Protein AF-A0A536WYV4-F1 (afdb_monomer_lite)

Radius of gyration: 33.1 Å; chains: 1; bounding box: 50×70×88 Å

pLDDT: mean 73.23, std 21.15, range [33.91, 96.62]

Foldseek 3Di:
DDDDDDDPPPPPVPVVPPPPPPDDDDDDDDDDDDDDDDDDDDDDDDDDDDDPDDPPPPPPPPPDCPDPVVCVVPPDPVSVVVVVVVVVVVVVLVVLCVVLVVVVVVLVVLVVQLVVQQVPDPDLVVSLVSR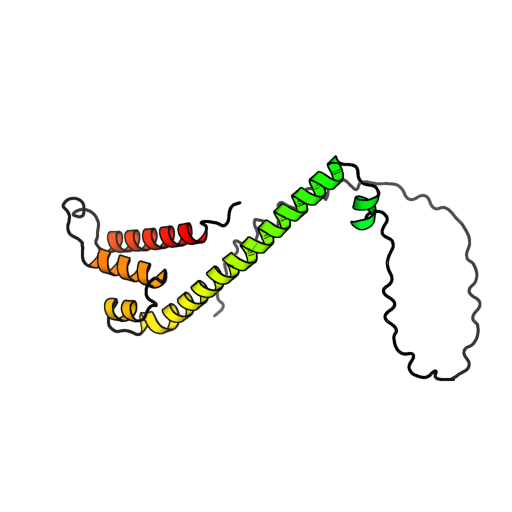DPPHLVSQLSVQLVCLLVPCDDPVSPPPDSVRSSVVSSVVSVVVVVVVSCPPNDD

Sequence (186 aa):
MFTRLTPTLAAVAVSIAALFAVASSTAFAQPASAPAASAAAATEAPAMAPAPLTATTTKETVDNPYGLSALWAQGDFVAKGTLIMLAIMSMGSWYILVTKLYESLKIAGEARAARKGFFKHASLGDAAKTLKPGSAFRFIAETGIDANDHHEGALTEHIDRNSWVTMSVQRSVEDVQSRLQDGLAF

Secondary structure (DSSP, 8-state):
--------SSSSSSSSSSSSSSS----PPPP---PPPP--------------------------TTSHHHHHHH--HHHHHHHHHHHHHHHHHHHHHHHHHHHHHHHHHHHHHHHHHGGGSSSHHHHHHTSPTT-HHHHHHHHHHHHHH---STT-TTS-HHHHHHHHHHHHHHHHHHHHHTT---

Structure (mmCIF, N/CA/C/O backbone):
data_AF-A0A536WYV4-F1
#
_entry.id   AF-A0A536WYV4-F1
#
loop_
_atom_site.group_PDB
_atom_site.id
_atom_site.type_symbol
_atom_site.label_atom_id
_atom_site.label_alt_id
_atom_site.label_comp_id
_atom_site.label_asym_id
_atom_site.label_entity_id
_atom_site.label_seq_id
_atom_site.pdbx_PDB_ins_code
_atom_site.Cartn_x
_atom_site.Cartn_y
_atom_site.Cartn_z
_atom_site.occupancy
_atom_site.B_iso_or_equiv
_atom_site.auth_seq_id
_atom_site.auth_comp_id
_atom_site.auth_asym_id
_atom_site.auth_atom_id
_atom_site.pdbx_PDB_model_num
ATOM 1 N N . MET A 1 1 ? 27.170 -26.980 1.049 1.00 42.25 1 MET A N 1
ATOM 2 C CA . MET A 1 1 ? 27.295 -25.568 0.632 1.00 42.25 1 MET A CA 1
ATOM 3 C C . MET A 1 1 ? 26.168 -24.806 1.316 1.00 42.25 1 MET A C 1
ATOM 5 O O . MET A 1 1 ? 25.038 -24.848 0.857 1.00 42.25 1 MET A O 1
ATOM 9 N N . PHE A 1 2 ? 26.450 -24.291 2.515 1.00 43.62 2 PHE A N 1
ATOM 10 C CA . PHE A 1 2 ? 25.475 -23.684 3.424 1.00 43.62 2 PHE A CA 1
ATOM 11 C C . PHE A 1 2 ? 25.355 -22.181 3.142 1.00 43.62 2 PHE A C 1
ATOM 13 O O . PHE A 1 2 ? 26.357 -21.467 3.146 1.00 43.62 2 PHE A O 1
ATOM 20 N N . THR A 1 3 ? 24.131 -21.717 2.901 1.00 50.81 3 THR A N 1
ATOM 21 C CA . THR A 1 3 ? 23.776 -20.305 2.720 1.00 50.81 3 THR A CA 1
ATOM 22 C C . THR A 1 3 ? 23.960 -19.543 4.033 1.00 50.81 3 THR A C 1
ATOM 24 O O . THR A 1 3 ? 23.390 -19.914 5.056 1.00 50.81 3 THR A O 1
ATOM 27 N N . ARG A 1 4 ? 24.760 -18.472 4.006 1.00 47.88 4 ARG A N 1
ATOM 28 C CA . ARG A 1 4 ? 24.939 -17.543 5.128 1.00 47.88 4 ARG A CA 1
ATOM 29 C C . ARG A 1 4 ? 23.759 -16.566 5.176 1.00 47.88 4 ARG A C 1
ATOM 31 O O . ARG A 1 4 ? 23.623 -15.735 4.286 1.00 47.88 4 ARG A O 1
ATOM 38 N N . LEU A 1 5 ? 22.927 -16.678 6.210 1.00 51.16 5 LEU A N 1
ATOM 39 C CA . LEU A 1 5 ? 21.923 -15.683 6.595 1.00 51.16 5 LEU A CA 1
ATOM 40 C C . LEU A 1 5 ? 22.585 -14.674 7.542 1.00 51.16 5 LEU A C 1
ATOM 42 O O . LEU A 1 5 ? 23.115 -15.044 8.588 1.00 51.16 5 LEU A O 1
ATOM 46 N N . THR A 1 6 ? 22.604 -13.410 7.139 1.00 50.84 6 THR A N 1
ATOM 47 C CA . THR A 1 6 ? 23.097 -12.267 7.915 1.00 50.84 6 THR A CA 1
ATOM 48 C C . THR A 1 6 ? 22.100 -11.861 9.018 1.00 50.84 6 THR A C 1
ATOM 50 O O . THR A 1 6 ? 20.891 -11.956 8.804 1.00 50.84 6 THR A O 1
ATOM 53 N N . PRO A 1 7 ? 22.569 -11.397 10.197 1.00 51.38 7 PRO A N 1
ATOM 54 C CA . PRO A 1 7 ? 21.721 -11.081 11.344 1.00 51.38 7 PRO A CA 1
ATOM 55 C C . PRO A 1 7 ? 21.423 -9.575 11.421 1.00 51.38 7 PRO A C 1
ATOM 57 O O . PRO A 1 7 ? 22.271 -8.789 11.827 1.00 51.38 7 PRO A O 1
ATOM 60 N N . THR A 1 8 ? 20.208 -9.154 11.080 1.00 50.75 8 THR A N 1
ATOM 61 C CA . THR A 1 8 ? 19.725 -7.779 11.353 1.00 50.75 8 THR A CA 1
ATOM 62 C C . THR A 1 8 ? 18.412 -7.746 12.139 1.00 50.75 8 THR A C 1
ATOM 64 O O . THR A 1 8 ? 17.815 -6.691 12.313 1.00 50.75 8 THR A O 1
ATOM 67 N N . LEU A 1 9 ? 17.992 -8.884 12.703 1.00 47.19 9 LEU A N 1
ATOM 68 C CA . LEU A 1 9 ? 16.790 -9.006 13.543 1.00 47.19 9 LEU A CA 1
ATOM 69 C C . LEU A 1 9 ? 17.067 -8.978 15.060 1.00 47.19 9 LEU A C 1
ATOM 71 O O . LEU A 1 9 ? 16.157 -9.189 15.853 1.00 47.19 9 LEU A O 1
ATOM 75 N N . ALA A 1 10 ? 18.305 -8.702 15.484 1.00 48.34 10 ALA A N 1
ATOM 76 C CA . ALA A 1 10 ? 18.711 -8.763 16.894 1.00 48.34 10 ALA A CA 1
ATOM 77 C C . ALA A 1 10 ? 18.734 -7.404 17.630 1.00 48.34 10 ALA A C 1
ATOM 79 O O . ALA A 1 10 ? 19.123 -7.361 18.792 1.00 48.34 10 ALA A O 1
ATOM 80 N N . ALA A 1 11 ? 18.323 -6.297 16.999 1.00 46.62 11 ALA A N 1
ATOM 81 C CA . ALA A 1 11 ? 18.457 -4.959 17.597 1.00 46.62 11 ALA A CA 1
ATOM 82 C C . ALA A 1 11 ? 17.172 -4.380 18.224 1.00 46.62 11 ALA A C 1
ATOM 84 O O . ALA A 1 11 ? 17.256 -3.392 18.942 1.00 46.62 11 ALA A O 1
ATOM 85 N N . VAL A 1 12 ? 15.993 -4.984 18.021 1.00 46.38 12 VAL A N 1
ATOM 86 C CA . VAL A 1 12 ? 14.727 -4.470 18.602 1.00 46.38 12 VAL A CA 1
ATOM 87 C C . VAL A 1 12 ? 14.285 -5.260 19.847 1.00 46.38 12 VAL A C 1
ATOM 89 O O . VAL A 1 12 ? 13.518 -4.761 20.664 1.00 46.38 12 VAL A O 1
ATOM 92 N N . ALA A 1 13 ? 14.837 -6.455 20.076 1.00 44.78 13 ALA A N 1
ATOM 93 C CA . ALA A 1 13 ? 14.487 -7.294 21.228 1.00 44.78 13 ALA A CA 1
ATOM 94 C C . ALA A 1 13 ? 15.234 -6.941 22.534 1.00 44.78 13 ALA A C 1
ATOM 96 O O . ALA A 1 13 ? 14.868 -7.439 23.595 1.00 44.78 13 ALA A O 1
ATOM 97 N N . VAL A 1 14 ? 16.260 -6.081 22.492 1.00 49.34 14 VAL A N 1
ATOM 98 C CA . VAL A 1 14 ? 17.094 -5.780 23.676 1.00 49.34 14 VAL A CA 1
ATOM 99 C C . VAL A 1 14 ? 16.598 -4.558 24.468 1.00 49.34 14 VAL A C 1
ATOM 101 O O . VAL A 1 14 ? 16.897 -4.435 25.652 1.00 49.34 14 VAL A O 1
ATOM 104 N N . SER A 1 15 ? 15.750 -3.697 23.897 1.00 42.50 15 SER A N 1
ATOM 105 C CA . SER A 1 15 ? 15.309 -2.465 24.580 1.00 42.50 15 SER A CA 1
ATOM 106 C C . SER A 1 15 ? 14.080 -2.617 25.488 1.00 42.50 15 SER A C 1
ATOM 108 O O . SER A 1 15 ? 13.783 -1.696 26.241 1.00 42.50 15 SER A O 1
ATOM 110 N N . ILE A 1 16 ? 13.385 -3.762 25.484 1.00 47.25 16 ILE A N 1
ATOM 111 C CA . ILE A 1 16 ? 12.215 -3.997 26.362 1.00 47.25 16 ILE A CA 1
ATOM 112 C C . ILE A 1 16 ? 12.581 -4.819 27.616 1.00 47.25 16 ILE A C 1
ATOM 114 O O . ILE A 1 16 ? 11.869 -4.779 28.616 1.00 47.25 16 ILE A O 1
ATOM 118 N N . ALA A 1 17 ? 13.734 -5.495 27.635 1.00 45.81 17 ALA A N 1
ATOM 119 C CA . ALA A 1 17 ? 14.153 -6.314 28.779 1.00 45.81 17 ALA A CA 1
ATOM 120 C C . ALA A 1 17 ? 14.850 -5.524 29.910 1.00 45.81 17 ALA A C 1
ATOM 122 O O . ALA A 1 17 ? 14.998 -6.043 31.013 1.00 45.81 17 ALA A O 1
ATOM 123 N N . ALA A 1 18 ? 15.265 -4.274 29.674 1.00 44.50 18 ALA A N 1
ATOM 124 C CA . ALA A 1 18 ? 16.088 -3.519 30.627 1.00 44.50 18 ALA A CA 1
ATOM 125 C C . ALA A 1 18 ? 15.305 -2.670 31.651 1.00 44.50 18 ALA A C 1
ATOM 127 O O . ALA A 1 18 ? 15.907 -2.181 32.602 1.00 44.50 18 ALA A O 1
ATOM 128 N N . LEU A 1 19 ? 13.981 -2.509 31.512 1.00 42.97 19 LEU A N 1
ATOM 129 C CA . LEU A 1 19 ? 13.172 -1.708 32.452 1.00 42.97 19 LEU A CA 1
ATOM 130 C C . LEU A 1 19 ? 12.422 -2.528 33.517 1.00 42.97 19 LEU A C 1
ATOM 132 O O . LEU A 1 19 ? 11.903 -1.943 34.460 1.00 42.97 19 LEU A O 1
ATOM 136 N N . PHE A 1 20 ? 12.407 -3.864 33.436 1.00 43.78 20 PHE A N 1
ATOM 137 C CA . PHE A 1 20 ? 11.714 -4.719 34.421 1.00 43.78 20 PHE A CA 1
ATOM 138 C C . PHE A 1 20 ? 12.630 -5.390 35.460 1.00 43.78 20 PHE A C 1
ATOM 140 O O . PHE A 1 20 ? 12.138 -6.065 36.362 1.00 43.78 20 PHE A O 1
ATOM 147 N N . ALA A 1 21 ? 13.951 -5.200 35.383 1.00 44.84 21 ALA A N 1
ATOM 148 C CA . ALA A 1 21 ? 14.907 -5.882 36.264 1.00 44.84 21 ALA A CA 1
ATOM 149 C C . ALA A 1 21 ? 15.351 -5.072 37.505 1.00 44.84 21 ALA A C 1
ATOM 151 O O . ALA A 1 21 ? 16.094 -5.598 38.328 1.00 44.84 21 ALA A O 1
ATOM 152 N N . VAL A 1 22 ? 14.897 -3.823 37.684 1.00 49.09 22 VAL A N 1
ATOM 153 C CA . VAL A 1 22 ? 15.278 -2.960 38.828 1.00 49.09 22 VAL A CA 1
ATOM 154 C C . VAL A 1 22 ? 14.038 -2.536 39.621 1.00 49.09 22 VAL A C 1
ATOM 156 O O . VAL A 1 22 ? 13.688 -1.365 39.683 1.00 49.09 22 VAL A O 1
ATOM 159 N N . ALA A 1 23 ? 13.327 -3.496 40.213 1.00 46.25 23 ALA A N 1
ATOM 160 C CA . ALA A 1 23 ? 12.321 -3.187 41.242 1.00 46.25 23 ALA A CA 1
ATOM 161 C C . ALA A 1 23 ? 12.117 -4.283 42.303 1.00 46.25 23 ALA A C 1
ATOM 163 O O . ALA A 1 23 ? 11.371 -4.071 43.253 1.00 46.25 23 ALA A O 1
ATOM 164 N N . SER A 1 24 ? 12.791 -5.431 42.206 1.00 49.84 24 SER A N 1
ATOM 165 C CA . SER A 1 24 ? 12.514 -6.574 43.088 1.00 49.84 24 SER A CA 1
ATOM 166 C C . SER A 1 24 ? 13.695 -6.880 44.006 1.00 49.84 24 SER A C 1
ATOM 168 O O . SER A 1 24 ? 14.251 -7.974 43.970 1.00 49.84 24 SER A O 1
ATOM 170 N N . SER A 1 25 ? 14.093 -5.905 44.826 1.00 48.16 25 SER A N 1
ATOM 171 C CA . SER A 1 25 ? 15.043 -6.133 45.919 1.00 48.16 25 SER A CA 1
ATOM 172 C C . SER A 1 25 ? 14.299 -6.294 47.247 1.00 48.16 25 SER A C 1
ATOM 174 O O . SER A 1 25 ? 13.755 -5.342 47.794 1.00 48.16 25 SER A O 1
ATOM 176 N N . THR A 1 26 ? 14.343 -7.533 47.748 1.00 46.25 26 THR A N 1
ATOM 177 C CA . THR A 1 26 ? 14.396 -7.937 49.166 1.00 46.25 26 THR A CA 1
ATOM 178 C C . THR A 1 26 ? 13.249 -7.521 50.097 1.00 46.25 26 THR A C 1
ATOM 180 O O . THR A 1 26 ? 13.351 -6.540 50.829 1.00 46.25 26 THR A O 1
ATOM 183 N N . ALA A 1 27 ? 12.233 -8.382 50.205 1.00 34.25 27 ALA A N 1
ATOM 184 C CA . ALA A 1 27 ? 11.449 -8.532 51.431 1.00 34.25 27 ALA A CA 1
ATOM 185 C C . ALA A 1 27 ? 11.840 -9.860 52.105 1.00 34.25 27 ALA A C 1
ATOM 187 O O . ALA A 1 27 ? 11.721 -10.931 51.510 1.00 34.25 27 ALA A O 1
ATOM 188 N N . PHE A 1 28 ? 12.373 -9.769 53.324 1.00 38.66 28 PHE A N 1
ATOM 189 C CA . PHE A 1 28 ? 12.774 -10.901 54.158 1.00 38.66 28 PHE A CA 1
ATOM 190 C C . PHE A 1 28 ? 11.576 -11.807 54.478 1.00 38.66 28 PHE A C 1
ATOM 192 O O . PHE A 1 28 ? 10.552 -11.343 54.975 1.00 38.66 28 PHE A O 1
ATOM 199 N N . ALA A 1 29 ? 11.732 -13.110 54.245 1.00 35.38 29 ALA A N 1
ATOM 200 C CA . ALA A 1 29 ? 10.806 -14.131 54.718 1.00 35.38 29 ALA A CA 1
ATOM 201 C C . ALA A 1 29 ? 10.989 -14.351 56.233 1.00 35.38 29 ALA A C 1
ATOM 203 O O . ALA A 1 29 ? 12.055 -14.783 56.672 1.00 35.38 29 ALA A O 1
ATOM 204 N N . GLN A 1 30 ? 9.952 -14.075 57.031 1.00 38.84 30 GLN A N 1
ATOM 205 C CA . GLN A 1 30 ? 9.828 -14.588 58.401 1.00 38.84 30 GLN A CA 1
ATOM 206 C C . GLN A 1 30 ? 9.139 -15.965 58.384 1.00 38.84 30 GLN A C 1
ATOM 208 O O . GLN A 1 30 ? 8.125 -16.111 57.699 1.00 38.84 30 GLN A O 1
ATOM 213 N N . PRO A 1 31 ? 9.614 -16.964 59.154 1.00 41.78 31 PRO A N 1
ATOM 214 C CA . PRO A 1 31 ? 8.918 -18.233 59.299 1.00 41.78 31 PRO A CA 1
ATOM 215 C C . PRO A 1 31 ? 7.857 -18.106 60.400 1.00 41.78 31 PRO A C 1
ATOM 217 O O . PRO A 1 31 ? 8.183 -17.885 61.565 1.00 41.78 31 PRO A O 1
ATOM 220 N N . ALA A 1 32 ? 6.583 -18.251 60.035 1.00 39.81 32 ALA A N 1
ATOM 221 C CA . ALA A 1 32 ? 5.491 -18.421 60.987 1.00 39.81 32 ALA A CA 1
ATOM 222 C C . ALA A 1 32 ? 5.080 -19.900 61.023 1.00 39.81 32 ALA A C 1
ATOM 224 O O . ALA A 1 32 ? 4.601 -20.461 60.039 1.00 39.81 32 ALA A O 1
ATOM 225 N N . SER A 1 33 ? 5.317 -20.523 62.173 1.00 44.69 33 SER A N 1
ATOM 226 C CA . SER A 1 33 ? 4.934 -21.885 62.540 1.00 44.69 33 SER A CA 1
ATOM 227 C C . SER A 1 33 ? 3.412 -22.055 62.629 1.00 44.69 33 SER A C 1
ATOM 229 O O . SER A 1 33 ? 2.765 -21.241 63.281 1.00 44.69 33 SER A O 1
ATOM 231 N N . ALA A 1 34 ? 2.859 -23.145 62.084 1.00 37.50 34 ALA A N 1
ATOM 232 C CA . ALA A 1 34 ? 1.591 -23.770 62.508 1.00 37.50 34 ALA A CA 1
ATOM 233 C C . ALA A 1 34 ? 1.391 -25.127 61.788 1.00 37.50 34 ALA A C 1
ATOM 235 O O . ALA A 1 34 ? 1.962 -25.328 60.720 1.00 37.50 34 ALA A O 1
ATOM 236 N N . PRO A 1 35 ? 0.669 -26.092 62.387 1.00 42.38 35 PRO A N 1
ATOM 237 C CA . PRO A 1 35 ? 1.137 -27.470 62.512 1.00 42.38 35 PRO A CA 1
ATOM 238 C C . PRO A 1 35 ? 0.647 -28.437 61.429 1.00 42.38 35 PRO A C 1
ATOM 240 O O . PRO A 1 35 ? -0.399 -28.264 60.810 1.00 42.38 35 PRO A O 1
ATOM 243 N N . ALA A 1 36 ? 1.421 -29.513 61.276 1.00 44.91 36 ALA A N 1
ATOM 244 C CA . ALA A 1 36 ? 1.094 -30.696 60.498 1.00 44.91 36 ALA A CA 1
ATOM 245 C C . ALA A 1 36 ? -0.177 -31.381 61.030 1.00 44.91 36 ALA A C 1
ATOM 247 O O . ALA A 1 36 ? -0.208 -31.858 62.165 1.00 44.91 36 ALA A O 1
ATOM 248 N N . ALA A 1 37 ? -1.201 -31.476 60.181 1.00 36.78 37 ALA A N 1
ATOM 249 C CA . ALA A 1 37 ? -2.309 -32.402 60.362 1.00 36.78 37 ALA A CA 1
ATOM 250 C C . ALA A 1 37 ? -2.015 -33.684 59.569 1.00 36.78 37 ALA A C 1
ATOM 252 O O . ALA A 1 37 ? -1.864 -33.672 58.349 1.00 36.78 37 ALA A O 1
ATOM 253 N N . SER A 1 38 ? -1.889 -34.772 60.322 1.00 41.44 38 SER A N 1
ATOM 254 C CA . SER A 1 38 ? -1.685 -36.151 59.885 1.00 41.44 38 SER A CA 1
ATOM 255 C C . SER A 1 38 ? -2.724 -36.592 58.846 1.00 41.44 38 SER A C 1
ATOM 257 O O . SER A 1 38 ? -3.923 -36.594 59.129 1.00 41.44 38 SER A O 1
ATOM 259 N N . ALA A 1 39 ? -2.267 -37.005 57.662 1.00 33.91 39 ALA A N 1
ATOM 260 C CA . ALA A 1 39 ? -3.086 -37.727 56.695 1.00 33.91 39 ALA A CA 1
ATOM 261 C C . ALA A 1 39 ? -3.059 -39.222 57.047 1.00 33.91 39 ALA A C 1
ATOM 263 O O . ALA A 1 39 ? -2.091 -39.929 56.764 1.00 33.91 39 ALA A O 1
ATOM 264 N N . ALA A 1 40 ? -4.122 -39.692 57.699 1.00 36.19 40 ALA A N 1
ATOM 265 C CA . ALA A 1 40 ? -4.375 -41.111 57.887 1.00 36.19 40 ALA A CA 1
ATOM 266 C C . ALA A 1 40 ? -4.759 -41.743 56.540 1.00 36.19 40 ALA A C 1
ATOM 268 O O . ALA A 1 40 ? -5.721 -41.328 55.894 1.00 36.19 40 ALA A O 1
ATOM 269 N N . ALA A 1 41 ? -3.986 -42.748 56.134 1.00 41.28 41 ALA A N 1
ATOM 270 C CA . ALA A 1 41 ? -4.287 -43.616 55.011 1.00 41.28 41 ALA A CA 1
ATOM 271 C C . ALA A 1 41 ? -5.599 -44.376 55.267 1.00 41.28 41 ALA A C 1
ATOM 273 O O . ALA A 1 41 ? -5.733 -45.058 56.284 1.00 41.28 41 ALA A O 1
ATOM 274 N N . ALA A 1 42 ? -6.542 -44.277 54.331 1.00 38.44 42 ALA A N 1
ATOM 275 C CA . ALA A 1 42 ? -7.701 -45.152 54.254 1.00 38.44 42 ALA A CA 1
ATOM 276 C C . ALA A 1 42 ? -7.636 -45.949 52.946 1.00 38.44 42 ALA A C 1
ATOM 278 O O . ALA A 1 42 ? -7.480 -45.405 51.857 1.00 38.44 42 ALA A O 1
ATOM 279 N N . THR A 1 43 ? -7.698 -47.256 53.141 1.00 34.09 43 THR A N 1
ATOM 280 C CA . THR A 1 43 ? -7.562 -48.388 52.232 1.00 34.09 43 THR A CA 1
ATOM 281 C C . THR A 1 43 ? -8.499 -48.324 51.020 1.00 34.09 43 THR A C 1
ATOM 283 O O . THR A 1 43 ? -9.704 -48.141 51.173 1.00 34.09 43 THR A O 1
ATOM 286 N N . GLU A 1 44 ? -7.955 -48.553 49.823 1.00 40.91 44 GLU A N 1
ATOM 287 C CA . GLU A 1 44 ? -8.724 -48.842 48.608 1.00 40.91 44 GLU A CA 1
ATOM 288 C C . GLU A 1 44 ? -9.291 -50.275 48.641 1.00 40.91 44 GLU A C 1
ATOM 290 O O . GLU A 1 44 ? -8.579 -51.233 48.948 1.00 40.91 44 GLU A O 1
ATOM 295 N N . ALA A 1 45 ? -10.565 -50.428 48.267 1.00 37.00 45 ALA A N 1
ATOM 296 C CA . ALA A 1 45 ? -11.176 -51.684 47.823 1.00 37.00 45 ALA A CA 1
ATOM 297 C C . ALA A 1 45 ? -12.225 -51.382 46.722 1.00 37.00 45 ALA A C 1
ATOM 299 O O . ALA A 1 45 ? -12.757 -50.271 46.680 1.00 37.00 45 ALA A O 1
ATOM 300 N N . PRO A 1 46 ? -12.482 -52.314 45.786 1.00 44.47 46 PRO A N 1
ATOM 301 C CA . PRO A 1 46 ? -12.615 -51.980 44.369 1.00 44.47 46 PRO A CA 1
ATOM 302 C C . PRO A 1 46 ? -14.052 -51.832 43.843 1.00 44.47 46 PRO A C 1
ATOM 304 O O . PRO A 1 46 ? -14.987 -52.470 44.312 1.00 44.47 46 PRO A O 1
ATOM 307 N N . ALA A 1 47 ? -14.128 -51.070 42.748 1.00 45.06 47 ALA A N 1
ATOM 308 C CA . ALA A 1 47 ? -15.041 -51.185 41.609 1.00 45.06 47 ALA A CA 1
ATOM 309 C C . ALA A 1 47 ? -16.561 -51.073 41.835 1.00 45.06 47 ALA A C 1
ATOM 311 O O . ALA A 1 47 ? -17.255 -52.044 42.120 1.00 45.06 47 ALA A O 1
ATOM 312 N N . MET A 1 48 ? -17.101 -49.929 41.410 1.00 43.16 48 MET A N 1
ATOM 313 C CA . MET A 1 48 ? -18.316 -49.918 40.595 1.00 43.16 48 MET A CA 1
ATOM 314 C C . MET A 1 48 ? -18.213 -48.763 39.592 1.00 43.16 48 MET A C 1
ATOM 316 O O . MET A 1 48 ? -18.135 -47.599 39.977 1.00 43.16 48 MET A O 1
ATOM 320 N N . ALA A 1 49 ? -18.119 -49.089 38.302 1.00 54.44 49 ALA A N 1
ATOM 321 C CA . ALA A 1 49 ? -18.051 -48.103 37.228 1.00 54.44 49 ALA A CA 1
ATOM 322 C C . ALA A 1 49 ? -19.378 -47.328 37.140 1.00 54.44 49 ALA A C 1
ATOM 324 O O . ALA A 1 49 ? -20.418 -47.968 36.959 1.00 54.44 49 ALA A O 1
ATOM 325 N N . PRO A 1 50 ? -19.391 -45.984 37.218 1.00 49.84 50 PRO A N 1
ATOM 326 C CA . PRO A 1 50 ? -20.561 -45.224 36.834 1.00 49.84 50 PRO A CA 1
ATOM 327 C C . PRO A 1 50 ? -20.545 -44.993 35.318 1.00 49.84 50 PRO A C 1
ATOM 329 O O . PRO A 1 50 ? -19.511 -44.706 34.714 1.00 49.84 50 PRO A O 1
ATOM 332 N N . ALA A 1 51 ? -21.724 -45.151 34.722 1.00 57.62 51 ALA A N 1
ATOM 333 C CA . ALA A 1 51 ? -22.065 -44.824 33.342 1.00 57.62 51 ALA A CA 1
ATOM 334 C C . ALA A 1 51 ? -21.514 -43.448 32.906 1.00 57.62 51 ALA A C 1
ATOM 336 O O . ALA A 1 51 ? -21.319 -42.582 33.763 1.00 57.62 51 ALA A O 1
ATOM 337 N N . PRO A 1 52 ? -21.286 -43.212 31.596 1.00 49.22 52 PRO A N 1
ATOM 338 C CA . PRO A 1 52 ? -20.715 -41.962 31.115 1.00 49.22 52 PRO A CA 1
ATOM 339 C C . PRO A 1 52 ? -21.646 -40.811 31.488 1.00 49.22 52 PRO A C 1
ATOM 341 O O . PRO A 1 52 ? -22.693 -40.605 30.875 1.00 49.22 52 PRO A O 1
ATOM 344 N N . LEU A 1 53 ? -21.260 -40.074 32.529 1.00 53.97 53 LEU A N 1
ATOM 345 C CA . LEU A 1 53 ? -21.855 -38.800 32.874 1.00 53.97 53 LEU A CA 1
ATOM 346 C C . LEU A 1 53 ? -21.649 -37.910 31.656 1.00 53.97 53 LEU A C 1
ATOM 348 O O . LEU A 1 53 ? -20.520 -37.586 31.285 1.00 53.97 53 LEU A O 1
ATOM 352 N N . THR A 1 54 ? -22.753 -37.571 30.998 1.00 53.97 54 THR A N 1
ATOM 353 C CA . THR A 1 54 ? -22.803 -36.506 30.006 1.00 53.97 54 THR A CA 1
ATOM 354 C C . THR A 1 54 ? -22.072 -35.311 30.593 1.00 53.97 54 THR A C 1
ATOM 356 O O . THR A 1 54 ? -22.509 -34.766 31.606 1.00 53.97 54 THR A O 1
ATOM 359 N N . ALA A 1 55 ? -20.942 -34.945 29.991 1.00 57.50 55 ALA A N 1
ATOM 360 C CA . ALA A 1 55 ? -20.199 -33.758 30.360 1.00 57.50 55 ALA A CA 1
ATOM 361 C C . ALA A 1 55 ? -21.077 -32.544 30.040 1.00 57.50 55 ALA A C 1
ATOM 363 O O . ALA A 1 55 ? -21.030 -31.979 28.950 1.00 57.50 55 ALA A O 1
ATOM 364 N N . THR A 1 56 ? -21.928 -32.158 30.986 1.00 52.97 56 THR A N 1
ATOM 365 C CA . THR A 1 56 ? -22.480 -30.817 31.027 1.00 52.97 56 THR A CA 1
ATOM 366 C C . THR A 1 56 ? -21.291 -29.904 31.247 1.00 52.97 56 THR A C 1
ATOM 368 O O . THR A 1 56 ? -20.769 -29.805 32.357 1.00 52.97 56 THR A O 1
ATOM 371 N N . THR A 1 57 ? -20.818 -29.273 30.172 1.00 56.78 57 THR A N 1
ATOM 372 C CA . THR A 1 57 ? -19.969 -28.090 30.265 1.00 56.78 57 THR A CA 1
ATOM 373 C C . THR A 1 57 ? -20.782 -27.017 30.980 1.00 56.78 57 THR A C 1
ATOM 375 O O . THR A 1 57 ? -21.461 -26.199 30.362 1.00 56.78 57 THR A O 1
ATOM 378 N N . THR A 1 58 ? -20.752 -27.048 32.307 1.00 56.69 58 THR A N 1
ATOM 379 C CA . THR A 1 58 ? -21.139 -25.917 33.132 1.00 56.69 58 THR A CA 1
ATOM 380 C C . THR A 1 58 ? -20.120 -24.834 32.822 1.00 56.69 58 THR A C 1
ATOM 382 O O . THR A 1 58 ? -18.940 -24.977 33.135 1.00 56.69 58 THR A O 1
ATOM 385 N N . LYS A 1 59 ? -20.556 -23.778 32.131 1.00 60.72 59 LYS A N 1
ATOM 386 C CA . LYS A 1 59 ? -19.792 -22.533 32.053 1.00 60.72 59 LYS A CA 1
ATOM 387 C C . LYS A 1 59 ? -19.606 -22.052 33.485 1.00 60.72 59 LYS A C 1
ATOM 389 O O . LYS A 1 59 ? -20.542 -21.534 34.084 1.00 60.72 59 LYS A O 1
ATOM 394 N N . GLU A 1 60 ? -18.418 -22.258 34.029 1.00 60.28 60 GLU A N 1
ATOM 395 C CA . GLU A 1 60 ? -17.983 -21.591 35.242 1.00 60.28 60 GLU A CA 1
ATOM 396 C C . GLU A 1 60 ? -17.880 -20.100 34.914 1.00 60.28 60 GLU A C 1
ATOM 398 O O . GLU A 1 60 ? -16.940 -19.635 34.267 1.00 60.28 60 GLU A O 1
ATOM 403 N N . THR A 1 61 ? -18.921 -19.346 35.262 1.00 59.66 61 THR A N 1
ATOM 404 C CA . THR A 1 61 ? -18.859 -17.889 35.267 1.00 59.66 61 THR A CA 1
ATOM 405 C C . THR A 1 61 ? -18.013 -17.498 36.463 1.00 59.66 61 THR A C 1
ATOM 407 O O . THR A 1 61 ? -18.520 -17.364 37.574 1.00 59.66 61 THR A O 1
ATOM 410 N N . VAL A 1 62 ? -16.709 -17.368 36.238 1.00 66.69 62 VAL A N 1
ATOM 411 C CA . VAL A 1 62 ? -15.817 -16.698 37.179 1.00 66.69 62 VAL A CA 1
ATOM 412 C C . VAL A 1 62 ? -16.328 -15.264 37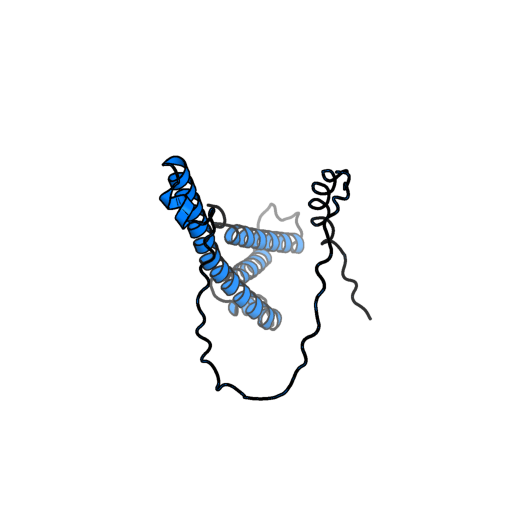.305 1.00 66.69 62 VAL A C 1
ATOM 414 O O . VAL A 1 62 ? -16.202 -14.474 36.366 1.00 66.69 62 VAL A O 1
ATOM 417 N N . ASP A 1 63 ? -16.974 -14.955 38.430 1.00 66.25 63 ASP A N 1
ATOM 418 C CA . ASP A 1 63 ? -17.412 -13.601 38.756 1.00 66.25 63 ASP A CA 1
ATOM 419 C C . ASP A 1 63 ? -16.153 -12.771 39.010 1.00 66.25 63 ASP A C 1
ATOM 421 O O . ASP A 1 63 ? -15.513 -12.853 40.060 1.00 66.25 63 ASP A O 1
ATOM 425 N N . ASN A 1 64 ? -15.698 -12.091 37.958 1.00 74.88 64 ASN A N 1
ATOM 426 C CA . ASN A 1 64 ? -14.526 -11.246 38.034 1.00 74.88 64 ASN A CA 1
ATOM 427 C C . ASN A 1 64 ? -14.987 -9.850 38.475 1.00 74.88 64 ASN A C 1
ATOM 429 O O . ASN A 1 64 ? -15.633 -9.163 37.672 1.00 74.88 64 ASN A O 1
ATOM 433 N N . PRO A 1 65 ? -14.609 -9.387 39.683 1.00 72.44 65 PRO A N 1
ATOM 434 C CA . PRO A 1 65 ? -14.992 -8.066 40.185 1.00 72.44 65 PRO A CA 1
ATOM 435 C C . PRO A 1 65 ? -14.477 -6.902 39.315 1.00 72.44 65 PRO A C 1
ATOM 437 O O . PRO A 1 65 ? -14.886 -5.761 39.510 1.00 72.44 65 PRO A O 1
ATOM 440 N N . TYR A 1 66 ? -13.621 -7.181 38.324 1.00 75.69 66 TYR A N 1
ATOM 441 C CA . TYR A 1 66 ? -13.090 -6.222 37.351 1.00 75.69 66 TYR A CA 1
ATOM 442 C C . TYR A 1 66 ? -13.535 -6.491 35.899 1.00 75.69 66 TYR A C 1
ATOM 444 O O . TYR A 1 66 ? -12.917 -6.003 34.953 1.00 75.69 66 TYR A O 1
ATOM 452 N N . GLY A 1 67 ? -14.588 -7.285 35.689 1.00 80.38 67 GLY A N 1
ATOM 453 C CA . GLY A 1 67 ? -15.136 -7.561 34.359 1.00 80.38 67 GLY A CA 1
ATOM 454 C C . GLY A 1 67 ? -15.810 -6.346 33.701 1.00 80.38 67 GLY A C 1
ATOM 455 O O . GLY A 1 67 ? -16.220 -5.394 34.363 1.00 80.38 67 GLY A O 1
ATOM 456 N N . LEU A 1 68 ? -15.996 -6.402 32.375 1.00 83.38 68 LEU A N 1
ATOM 457 C CA . LEU A 1 68 ? -16.690 -5.350 31.610 1.00 83.38 68 LEU A CA 1
ATOM 458 C C . LEU A 1 68 ? -18.122 -5.091 32.115 1.00 83.38 68 LEU A C 1
ATOM 460 O O . LEU A 1 68 ? -18.597 -3.959 32.070 1.00 83.38 68 LEU A O 1
ATOM 464 N N . SER A 1 69 ? -18.798 -6.128 32.620 1.00 82.75 69 SER A N 1
ATOM 465 C CA . SER A 1 69 ? -20.131 -6.030 33.224 1.00 82.75 69 SER A CA 1
ATOM 466 C C . SER A 1 69 ? -20.122 -5.207 34.516 1.00 82.75 69 SER A C 1
ATOM 468 O O . SER A 1 69 ? -20.950 -4.309 34.664 1.00 82.75 69 SER A O 1
ATOM 470 N N . ALA A 1 70 ? -19.165 -5.461 35.414 1.00 83.69 70 ALA A N 1
ATOM 471 C CA . ALA A 1 70 ? -18.991 -4.710 36.656 1.00 83.69 70 ALA A CA 1
ATOM 472 C C . ALA A 1 70 ? -18.618 -3.245 36.374 1.00 83.69 70 ALA A C 1
ATOM 474 O O . ALA A 1 70 ? -19.197 -2.334 36.963 1.00 83.69 70 ALA A O 1
ATOM 475 N N . LEU A 1 71 ? -17.732 -3.006 35.399 1.00 82.62 71 LEU A N 1
ATOM 476 C CA . LEU A 1 71 ? -17.330 -1.658 34.986 1.00 82.62 71 LEU A CA 1
ATOM 477 C C . LEU A 1 71 ? -18.489 -0.861 34.366 1.00 82.62 71 LEU A C 1
ATOM 479 O O . LEU A 1 71 ? -18.582 0.348 34.556 1.00 82.62 71 LEU A O 1
ATOM 483 N N . TRP A 1 72 ? -19.405 -1.517 33.651 1.00 85.31 72 TRP A N 1
ATOM 484 C CA . TRP A 1 72 ? -20.595 -0.854 33.119 1.00 85.31 72 TRP A CA 1
ATOM 485 C C . TRP A 1 72 ? -21.656 -0.591 34.192 1.00 85.31 72 TRP A C 1
ATOM 487 O O . TRP A 1 72 ? -22.302 0.456 34.166 1.00 85.31 72 TRP A O 1
ATOM 497 N N . ALA A 1 73 ? -21.857 -1.521 35.126 1.00 85.75 73 ALA A N 1
ATOM 498 C CA . ALA A 1 73 ? -22.840 -1.368 36.197 1.00 85.75 73 ALA A CA 1
ATOM 499 C C . ALA A 1 73 ? -22.417 -0.308 37.227 1.00 85.75 73 ALA A C 1
ATOM 501 O O . ALA A 1 73 ? -23.252 0.481 37.659 1.00 85.75 73 ALA A O 1
ATOM 502 N N . GLN A 1 74 ? -21.127 -0.267 37.574 1.00 83.12 74 GLN A N 1
ATOM 503 C CA . GLN A 1 74 ? -20.595 0.560 38.658 1.00 83.12 74 GLN A CA 1
ATOM 504 C C . GLN A 1 74 ? -19.764 1.767 38.186 1.00 83.12 74 GLN A C 1
ATOM 506 O O . GLN A 1 74 ? -19.377 2.589 39.008 1.00 83.12 74 GLN A O 1
ATOM 511 N N . GLY A 1 75 ? -19.471 1.885 36.886 1.00 84.69 75 GLY A N 1
ATOM 512 C CA . GLY A 1 75 ? -18.641 2.964 36.341 1.00 84.69 75 GLY A CA 1
ATOM 513 C C . GLY A 1 75 ? -19.371 4.298 36.155 1.00 84.69 75 GLY A C 1
ATOM 514 O O . GLY A 1 75 ? -20.525 4.344 35.718 1.00 84.69 75 GLY A O 1
ATOM 515 N N . ASP A 1 76 ? -18.654 5.391 36.421 1.00 87.12 76 ASP A N 1
ATOM 516 C CA . ASP A 1 76 ? -19.116 6.777 36.272 1.00 87.12 76 ASP A CA 1
ATOM 517 C C . ASP A 1 76 ? -19.272 7.183 34.791 1.00 87.12 76 ASP A C 1
ATOM 519 O O . ASP A 1 76 ? -18.837 6.479 33.874 1.00 87.12 76 ASP A O 1
ATOM 523 N N . PHE A 1 77 ? -19.844 8.364 34.525 1.00 91.38 77 PHE A N 1
ATOM 524 C CA . PHE A 1 77 ? -20.014 8.879 33.154 1.00 91.38 77 PHE A CA 1
ATOM 525 C C . PHE A 1 77 ? -18.691 8.934 32.368 1.00 91.38 77 PHE A C 1
ATOM 527 O O . PHE A 1 77 ? -18.645 8.549 31.200 1.00 91.38 77 PHE A O 1
ATOM 534 N N . VAL A 1 78 ? -17.603 9.347 33.026 1.00 92.12 78 VAL A N 1
ATOM 535 C CA . VAL A 1 78 ? -16.261 9.394 32.426 1.00 92.12 78 VAL A CA 1
ATOM 536 C C . VAL A 1 78 ? -15.775 7.989 32.058 1.00 92.12 78 VAL A C 1
ATOM 538 O O . VAL A 1 78 ? -15.286 7.786 30.949 1.00 92.12 78 VAL A O 1
ATOM 541 N N . ALA A 1 79 ? -15.969 7.001 32.939 1.00 91.25 79 ALA A N 1
ATOM 542 C CA . ALA A 1 79 ? -15.557 5.619 32.694 1.00 91.25 79 ALA A CA 1
ATOM 543 C C . ALA A 1 79 ? -16.284 5.010 31.484 1.00 91.25 79 ALA A C 1
ATOM 545 O O . ALA A 1 79 ? -15.653 4.419 30.606 1.00 91.25 79 ALA A O 1
ATOM 546 N N . LYS A 1 80 ? -17.604 5.213 31.389 1.00 91.12 80 LYS A N 1
ATOM 547 C CA . LYS A 1 80 ? -18.406 4.768 30.237 1.00 91.12 80 LYS A CA 1
ATOM 548 C C . LYS A 1 80 ? -17.988 5.479 28.946 1.00 91.12 80 LYS A C 1
ATOM 550 O O . LYS A 1 80 ? -17.906 4.830 27.906 1.00 91.12 80 LYS A O 1
ATOM 555 N N . GLY A 1 81 ? -17.677 6.777 29.014 1.00 94.56 81 GLY A N 1
ATOM 556 C CA . GLY A 1 81 ? -17.176 7.557 27.879 1.00 94.56 81 GLY A CA 1
ATOM 557 C C . GLY A 1 81 ? -15.865 7.003 27.319 1.00 94.56 81 GLY A C 1
ATOM 558 O O . GLY A 1 81 ? -15.771 6.730 26.122 1.00 94.56 81 GLY A O 1
ATOM 559 N N . THR A 1 82 ? -14.884 6.743 28.186 1.00 93.31 82 THR A N 1
ATOM 560 C CA . THR A 1 82 ? -13.609 6.130 27.784 1.00 93.31 82 THR A CA 1
ATOM 561 C C . THR A 1 82 ? -13.814 4.725 27.219 1.00 93.31 82 THR A C 1
ATOM 563 O O . THR A 1 82 ? -13.219 4.390 26.197 1.00 93.31 82 THR A O 1
ATOM 566 N N . LEU A 1 83 ? -14.690 3.913 27.823 1.00 93.56 83 LEU A N 1
ATOM 567 C CA . LEU A 1 83 ? -15.007 2.569 27.326 1.00 93.56 83 LEU A CA 1
ATOM 568 C C . LEU A 1 83 ? -15.568 2.621 25.897 1.00 93.56 83 LEU A C 1
ATOM 570 O O . LEU A 1 83 ? -15.110 1.877 25.032 1.00 93.56 83 LEU A O 1
ATOM 574 N N . ILE A 1 84 ? -16.502 3.536 25.624 1.00 94.69 84 ILE A N 1
ATOM 575 C CA . ILE A 1 84 ? -17.056 3.738 24.278 1.00 94.69 84 ILE A CA 1
ATOM 576 C C . ILE A 1 84 ? -15.969 4.207 23.304 1.00 94.69 84 ILE A C 1
ATOM 578 O O . ILE A 1 84 ? -15.887 3.688 22.193 1.00 94.69 84 ILE A O 1
ATOM 582 N N . MET A 1 85 ? -15.104 5.138 23.712 1.00 94.31 85 MET A N 1
ATOM 583 C CA . MET A 1 85 ? -14.012 5.624 22.863 1.00 94.31 85 MET A CA 1
ATOM 584 C C . MET A 1 85 ? -13.034 4.500 22.488 1.00 94.31 85 MET A C 1
ATOM 586 O O . MET A 1 85 ? -12.689 4.348 21.315 1.00 94.31 85 MET A O 1
ATOM 590 N N . LEU A 1 86 ? -12.652 3.660 23.456 1.00 94.50 86 LEU A N 1
ATOM 591 C CA . LEU A 1 86 ? -11.830 2.470 23.222 1.00 94.50 86 LEU A CA 1
ATOM 592 C C . LEU A 1 86 ? -12.525 1.478 22.283 1.00 94.50 86 LEU A C 1
ATOM 594 O O . LEU A 1 86 ? -11.888 0.935 21.382 1.00 94.50 86 LEU A O 1
ATOM 598 N N . ALA A 1 87 ? -13.830 1.259 22.459 1.00 94.25 87 ALA A N 1
ATOM 599 C CA . ALA A 1 87 ? -14.601 0.371 21.595 1.00 94.25 87 ALA A CA 1
ATOM 600 C C . ALA A 1 87 ? -14.650 0.880 20.143 1.00 94.25 87 ALA A C 1
ATOM 602 O O . ALA A 1 87 ? -14.433 0.098 19.219 1.00 94.25 87 ALA A O 1
ATOM 603 N N . ILE A 1 88 ? -14.866 2.183 19.931 1.00 95.56 88 ILE A N 1
ATOM 604 C CA . ILE A 1 88 ? -14.882 2.799 18.594 1.00 95.56 88 ILE A CA 1
ATOM 605 C C . ILE A 1 88 ? -13.508 2.684 17.924 1.00 95.56 88 ILE A C 1
ATOM 607 O O . ILE A 1 88 ? -13.424 2.216 16.790 1.00 95.56 88 ILE A O 1
ATOM 611 N N . MET A 1 89 ? -12.430 3.044 18.627 1.00 92.88 89 MET A N 1
ATOM 612 C CA . MET A 1 89 ? -11.056 2.910 18.118 1.00 92.88 89 MET A CA 1
ATOM 613 C C . MET A 1 89 ? -10.708 1.450 17.783 1.00 92.88 89 MET A C 1
ATOM 615 O O . MET A 1 89 ? -10.073 1.172 16.763 1.00 92.88 89 MET A O 1
ATOM 619 N N . SER A 1 90 ? -11.165 0.503 18.608 1.00 94.38 90 SER A N 1
ATOM 620 C CA . SER A 1 90 ? -10.973 -0.932 18.382 1.00 94.38 90 SER A CA 1
ATOM 621 C C . SER A 1 90 ? -11.707 -1.416 17.128 1.00 94.38 90 SER A C 1
ATOM 623 O O . SER A 1 90 ? -11.103 -2.069 16.274 1.00 94.38 90 SER A O 1
ATOM 625 N N . MET A 1 91 ? -12.983 -1.046 16.955 1.00 94.69 91 MET A N 1
ATOM 626 C CA . MET A 1 91 ? -13.737 -1.379 15.741 1.00 94.69 91 MET A CA 1
ATOM 627 C C . MET A 1 91 ? -13.124 -0.740 14.491 1.00 94.69 91 MET A C 1
ATOM 629 O O . MET A 1 91 ? -13.039 -1.405 13.459 1.00 94.69 91 MET A O 1
ATOM 633 N N . GLY A 1 92 ? -12.655 0.509 14.581 1.00 92.44 92 GLY A N 1
ATOM 634 C CA . GLY A 1 92 ? -11.940 1.176 13.489 1.00 92.44 92 GLY A CA 1
ATOM 635 C C . GLY A 1 92 ? -10.676 0.416 13.074 1.00 92.44 92 GLY A C 1
ATOM 636 O O . GLY A 1 92 ? -10.470 0.157 11.889 1.00 92.44 92 GLY A O 1
ATOM 637 N N . SER A 1 93 ? -9.891 -0.047 14.051 1.00 91.19 93 SER A N 1
ATOM 638 C CA . SER A 1 93 ? -8.686 -0.850 13.797 1.00 91.19 93 SER A CA 1
ATOM 639 C C . SER A 1 93 ? -9.014 -2.183 13.111 1.00 91.19 93 SER A C 1
ATOM 641 O O . SER A 1 93 ? -8.363 -2.555 12.135 1.00 91.19 93 SER A O 1
ATOM 643 N N . TRP A 1 94 ? -10.054 -2.890 13.568 1.00 92.62 94 TRP A N 1
ATOM 644 C CA . TRP A 1 94 ? -10.506 -4.140 12.942 1.00 92.62 94 TRP A CA 1
ATOM 645 C C . TRP A 1 94 ? -11.019 -3.940 11.515 1.00 92.62 94 TRP A C 1
ATOM 647 O O . TRP A 1 94 ? -10.719 -4.751 10.636 1.00 92.62 94 TRP A O 1
ATOM 657 N N . TYR A 1 95 ? -11.758 -2.857 11.270 1.00 91.94 95 TYR A N 1
ATOM 658 C CA . TYR A 1 95 ? -12.246 -2.511 9.937 1.00 91.94 95 TYR A CA 1
ATOM 659 C C . TYR A 1 95 ? -11.090 -2.302 8.947 1.00 91.94 95 TYR A C 1
ATOM 661 O O . TYR A 1 95 ? -11.091 -2.862 7.845 1.00 91.94 95 TYR A O 1
ATOM 669 N N . ILE A 1 96 ? -10.066 -1.549 9.354 1.00 90.94 96 ILE A N 1
ATOM 670 C CA . ILE A 1 96 ? -8.894 -1.285 8.512 1.00 90.94 96 ILE A CA 1
ATOM 671 C C . ILE A 1 96 ? -8.078 -2.557 8.301 1.00 90.94 96 ILE A C 1
ATOM 673 O O . ILE A 1 96 ? -7.654 -2.828 7.180 1.00 90.94 96 ILE A O 1
ATOM 677 N N . LEU A 1 97 ? -7.922 -3.389 9.333 1.00 91.44 97 LEU A N 1
ATOM 678 C CA . LEU A 1 97 ? -7.201 -4.655 9.215 1.00 91.44 97 LEU A CA 1
ATOM 679 C C . LEU A 1 97 ? -7.835 -5.555 8.148 1.00 91.44 97 LEU A C 1
ATOM 681 O O . LEU A 1 97 ? -7.126 -6.041 7.271 1.00 91.44 97 LEU A O 1
ATOM 685 N N . VAL A 1 98 ? -9.157 -5.744 8.172 1.00 93.94 98 VAL A N 1
ATOM 686 C CA . VAL A 1 98 ? -9.847 -6.609 7.198 1.00 93.94 98 VAL A CA 1
ATOM 687 C C . VAL A 1 98 ? -9.734 -6.060 5.774 1.00 93.94 98 VAL A C 1
ATOM 689 O O . VAL A 1 98 ? -9.381 -6.804 4.856 1.00 93.94 98 VAL A O 1
ATOM 692 N N . THR A 1 99 ? -10.003 -4.768 5.581 1.00 92.56 99 THR A N 1
ATOM 693 C CA . THR A 1 99 ? -9.973 -4.143 4.248 1.00 92.56 99 THR A CA 1
ATOM 694 C C . THR A 1 99 ? -8.560 -4.141 3.656 1.00 92.56 99 THR A C 1
ATOM 696 O O . THR A 1 99 ? -8.355 -4.600 2.529 1.00 92.56 99 THR A O 1
ATOM 699 N N . LYS A 1 100 ? -7.551 -3.747 4.439 1.00 92.19 100 LYS A N 1
ATOM 700 C CA . LYS A 1 100 ? -6.153 -3.693 3.989 1.00 92.19 100 LYS A CA 1
ATOM 701 C C . LYS A 1 100 ? -5.508 -5.060 3.828 1.00 92.19 100 LYS A C 1
ATOM 703 O O . LYS A 1 100 ? -4.709 -5.252 2.909 1.00 92.19 100 LYS A O 1
ATOM 708 N N . LEU A 1 101 ? -5.865 -6.038 4.659 1.00 93.38 101 LEU A N 1
ATOM 709 C CA . LEU A 1 101 ? -5.393 -7.409 4.482 1.00 93.38 101 LEU A CA 1
ATOM 710 C C . LEU A 1 101 ? -5.883 -7.984 3.150 1.00 93.38 101 LEU A C 1
ATOM 712 O O . LEU A 1 101 ? -5.100 -8.603 2.432 1.00 93.38 101 LEU A O 1
ATOM 716 N N . TYR A 1 102 ? -7.143 -7.735 2.782 1.00 94.00 102 TYR A N 1
ATOM 717 C CA . TYR A 1 102 ? -7.675 -8.163 1.489 1.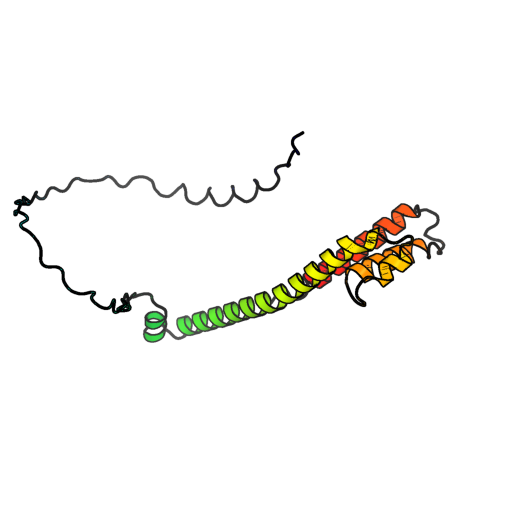00 94.00 102 TYR A CA 1
ATOM 718 C C . TYR A 1 102 ? -6.917 -7.530 0.309 1.00 94.00 102 TYR A C 1
ATOM 720 O O . TYR A 1 102 ? -6.501 -8.240 -0.612 1.00 94.00 102 TYR A O 1
ATOM 728 N N . GLU A 1 103 ? -6.667 -6.218 0.352 1.00 91.31 103 GLU A N 1
ATOM 729 C CA . GLU A 1 103 ? -5.863 -5.516 -0.660 1.00 91.31 103 GLU A CA 1
ATOM 730 C C . GLU A 1 103 ? -4.440 -6.092 -0.772 1.00 91.31 103 GLU A C 1
ATOM 732 O O . GLU A 1 103 ? -3.973 -6.394 -1.875 1.00 91.31 103 GLU A O 1
ATOM 737 N N . SER A 1 104 ? -3.776 -6.320 0.366 1.00 92.19 104 SER A N 1
ATOM 738 C CA . SER A 1 104 ? -2.431 -6.903 0.431 1.00 92.19 104 SER A CA 1
ATOM 739 C C . SER A 1 104 ? -2.386 -8.316 -0.160 1.00 92.19 104 SER A C 1
ATOM 741 O O . SER A 1 104 ? -1.517 -8.637 -0.977 1.00 92.19 104 SER A O 1
ATOM 743 N N . LEU A 1 105 ? -3.375 -9.157 0.163 1.00 93.69 105 LEU A N 1
ATOM 744 C CA . LEU A 1 105 ? -3.490 -10.509 -0.386 1.00 93.69 105 LEU A CA 1
ATOM 745 C C . LEU A 1 105 ? -3.708 -10.501 -1.904 1.00 93.69 105 LEU A C 1
ATOM 747 O O . LEU A 1 105 ? -3.094 -11.309 -2.610 1.00 93.69 105 LEU A O 1
ATOM 751 N N . LYS A 1 106 ? -4.528 -9.576 -2.422 1.00 92.88 106 LYS A N 1
ATOM 752 C CA . LYS A 1 106 ? -4.749 -9.408 -3.867 1.00 92.88 106 LYS A CA 1
ATOM 753 C C . LYS A 1 106 ? -3.435 -9.109 -4.591 1.00 92.88 106 LYS A C 1
ATOM 755 O O . LYS A 1 106 ? -3.105 -9.772 -5.575 1.00 92.88 106 LYS A O 1
ATOM 760 N N . ILE A 1 107 ? -2.661 -8.153 -4.083 1.00 92.38 107 ILE A N 1
ATOM 761 C CA . ILE A 1 107 ? -1.388 -7.736 -4.690 1.00 92.38 107 ILE A CA 1
ATOM 762 C C . ILE A 1 107 ? -0.332 -8.834 -4.562 1.00 92.38 107 ILE A C 1
ATOM 764 O O . ILE A 1 107 ? 0.401 -9.094 -5.514 1.00 92.38 107 ILE A O 1
ATOM 768 N N . ALA A 1 108 ? -0.296 -9.557 -3.441 1.00 93.19 108 ALA A N 1
ATOM 769 C CA . ALA A 1 108 ? 0.561 -10.730 -3.290 1.00 93.19 108 ALA A CA 1
ATOM 770 C C . ALA A 1 108 ? 0.228 -11.828 -4.320 1.00 93.19 108 ALA A C 1
ATOM 772 O O . ALA A 1 108 ? 1.123 -12.523 -4.806 1.00 93.19 108 ALA A O 1
ATOM 773 N N . GLY A 1 109 ? -1.049 -11.993 -4.678 1.00 92.62 109 GLY A N 1
ATOM 774 C CA . GLY A 1 109 ? -1.479 -12.863 -5.775 1.00 92.62 109 GLY A CA 1
ATOM 775 C C . GLY A 1 109 ? -0.935 -12.410 -7.132 1.00 92.62 109 GLY A C 1
ATOM 776 O O . GLY A 1 109 ? -0.333 -13.209 -7.854 1.00 92.62 109 GLY A O 1
ATOM 777 N N . GLU A 1 110 ? -1.077 -11.121 -7.446 1.00 92.00 110 GLU A N 1
ATOM 778 C CA . GLU A 1 110 ? -0.540 -10.511 -8.673 1.00 92.00 110 GLU A CA 1
ATOM 779 C C . GLU A 1 110 ? 0.990 -10.656 -8.760 1.00 92.00 110 GLU A C 1
ATOM 781 O O . GLU A 1 110 ? 1.514 -11.026 -9.812 1.00 92.00 110 GLU A O 1
ATOM 786 N N . ALA A 1 111 ? 1.700 -10.493 -7.639 1.00 91.88 111 ALA A N 1
ATOM 787 C CA . ALA A 1 111 ? 3.150 -10.669 -7.543 1.00 91.88 111 ALA A CA 1
ATOM 788 C C . ALA A 1 111 ? 3.590 -12.089 -7.920 1.00 91.88 111 ALA A C 1
ATOM 790 O O . ALA A 1 111 ? 4.551 -12.286 -8.669 1.00 91.88 111 ALA A O 1
ATOM 791 N N . ARG A 1 112 ? 2.877 -13.105 -7.411 1.00 91.88 112 ARG A N 1
ATOM 792 C CA . ARG A 1 112 ? 3.160 -14.515 -7.722 1.00 91.88 112 ARG A CA 1
ATOM 793 C C . ARG A 1 112 ? 2.931 -14.818 -9.201 1.00 91.88 112 ARG A C 1
ATOM 795 O O . ARG A 1 112 ? 3.739 -15.527 -9.801 1.00 91.88 112 ARG A O 1
ATOM 802 N N . ALA A 1 113 ? 1.859 -14.280 -9.785 1.00 88.88 113 ALA A N 1
ATOM 803 C CA . ALA A 1 113 ? 1.561 -14.446 -11.205 1.00 88.88 113 ALA A CA 1
ATOM 804 C C . ALA A 1 113 ? 2.648 -13.805 -12.082 1.00 88.88 113 ALA A C 1
ATOM 806 O O . ALA A 1 113 ? 3.205 -14.481 -12.951 1.00 88.88 113 ALA A O 1
ATOM 807 N N . ALA A 1 114 ? 3.023 -12.555 -11.787 1.00 90.50 114 ALA A N 1
ATOM 808 C CA . ALA A 1 114 ? 4.096 -11.850 -12.482 1.00 90.50 114 ALA A CA 1
ATOM 809 C C . ALA A 1 114 ? 5.420 -12.626 -12.394 1.00 90.50 114 ALA A C 1
ATOM 811 O O . ALA A 1 114 ? 6.032 -12.924 -13.416 1.00 90.50 114 ALA A O 1
ATOM 812 N N . ARG A 1 115 ? 5.823 -13.079 -11.199 1.00 88.62 115 ARG A N 1
ATOM 813 C CA . ARG A 1 115 ? 7.080 -13.825 -11.009 1.00 88.62 115 ARG A CA 1
ATOM 814 C C . ARG A 1 115 ? 7.146 -15.139 -11.797 1.00 88.62 115 ARG A C 1
ATOM 816 O O . ARG A 1 115 ? 8.232 -15.557 -12.188 1.00 88.62 115 ARG A O 1
ATOM 823 N N . LYS A 1 116 ? 6.007 -15.801 -12.030 1.00 89.19 116 LYS A N 1
ATOM 824 C CA . LYS A 1 116 ? 5.939 -17.074 -12.770 1.00 89.19 116 LYS A CA 1
ATOM 825 C C . LYS A 1 116 ? 6.007 -16.892 -14.290 1.00 89.19 116 LYS A C 1
ATOM 827 O O . LYS A 1 116 ? 6.509 -17.793 -14.969 1.00 89.19 116 LYS A O 1
ATOM 832 N N . GLY A 1 117 ? 5.442 -15.802 -14.811 1.00 86.00 117 GLY A N 1
ATOM 833 C CA . GLY A 1 117 ? 5.242 -15.588 -16.249 1.00 86.00 117 GLY A CA 1
ATOM 834 C C . GLY A 1 117 ? 6.172 -14.553 -16.875 1.00 86.00 117 GLY A C 1
ATOM 835 O O . GLY A 1 117 ? 6.689 -14.795 -17.958 1.00 86.00 117 GLY A O 1
ATOM 836 N N . PHE A 1 118 ? 6.447 -13.447 -16.180 1.00 88.50 118 PHE A N 1
ATOM 837 C CA . PHE A 1 118 ? 7.053 -12.245 -16.762 1.00 88.50 118 PHE A CA 1
ATOM 838 C C . PHE A 1 118 ? 8.377 -12.516 -17.491 1.00 88.50 118 PHE A C 1
ATOM 840 O O . PHE A 1 118 ? 8.539 -12.137 -18.644 1.00 88.50 118 PHE A O 1
ATOM 847 N N . PHE A 1 119 ? 9.292 -13.264 -16.872 1.00 87.56 119 PHE A N 1
ATOM 848 C CA . PHE A 1 119 ? 10.620 -13.539 -17.439 1.00 87.56 119 PHE A CA 1
ATOM 849 C C . PHE A 1 119 ? 10.655 -14.650 -18.501 1.00 87.56 119 PHE A C 1
ATOM 851 O O . PHE A 1 119 ? 11.730 -15.014 -18.964 1.00 87.56 119 PHE A O 1
ATOM 858 N N . LYS A 1 120 ? 9.509 -15.236 -18.871 1.00 88.88 120 LYS A N 1
ATOM 859 C CA . LYS A 1 120 ? 9.444 -16.326 -19.863 1.00 88.88 120 LYS A CA 1
ATOM 860 C C . LYS A 1 120 ? 9.191 -15.842 -21.289 1.00 88.88 120 LYS A C 1
ATOM 862 O O . LYS A 1 120 ? 9.195 -16.656 -22.209 1.00 88.88 120 LYS A O 1
ATOM 867 N N . HIS A 1 121 ? 8.931 -14.552 -21.470 1.00 88.38 121 HIS A N 1
ATOM 868 C CA . HIS A 1 121 ? 8.633 -13.958 -22.768 1.00 88.38 121 HIS A CA 1
ATOM 869 C C . HIS A 1 121 ? 9.901 -13.410 -23.433 1.00 88.38 121 HIS A C 1
ATOM 871 O O . HIS A 1 121 ? 10.857 -13.041 -22.757 1.00 88.38 121 HIS A O 1
ATOM 877 N N . ALA A 1 122 ? 9.898 -13.351 -24.767 1.00 84.25 122 ALA A N 1
ATOM 878 C CA . ALA A 1 122 ? 11.040 -12.889 -25.559 1.00 84.25 122 ALA A CA 1
ATOM 879 C C . ALA A 1 122 ? 11.225 -11.359 -25.547 1.00 84.25 122 ALA A C 1
ATOM 881 O O . ALA A 1 122 ? 12.299 -10.874 -25.892 1.00 84.25 122 ALA A O 1
ATOM 882 N N . SER A 1 123 ? 10.195 -10.597 -25.162 1.00 87.62 123 SER A N 1
ATOM 883 C CA . SER A 1 123 ? 10.226 -9.134 -25.116 1.00 87.62 123 SER A CA 1
ATOM 884 C C . SER A 1 123 ? 9.573 -8.604 -23.834 1.00 87.62 123 SER A C 1
ATOM 886 O O . SER A 1 123 ? 8.633 -9.207 -23.306 1.00 87.62 123 SER A O 1
ATOM 888 N N . LEU A 1 124 ? 10.053 -7.455 -23.342 1.00 85.94 124 LEU A N 1
ATOM 889 C CA . LEU A 1 124 ? 9.469 -6.772 -22.179 1.00 85.94 124 LEU A CA 1
ATOM 890 C C . LEU A 1 124 ? 8.036 -6.298 -22.462 1.00 85.94 124 LEU A C 1
ATOM 892 O O . LEU A 1 124 ? 7.177 -6.404 -21.590 1.00 85.94 124 LEU A O 1
ATOM 896 N N . GLY A 1 125 ? 7.761 -5.837 -23.685 1.00 87.94 125 GLY A N 1
ATOM 897 C CA . GLY A 1 125 ? 6.422 -5.414 -24.096 1.00 87.94 125 GLY A CA 1
ATOM 898 C C . GLY A 1 125 ? 5.405 -6.557 -24.064 1.00 87.94 125 GLY A C 1
ATOM 899 O O . GLY A 1 125 ? 4.287 -6.378 -23.582 1.00 87.94 125 GLY A O 1
ATOM 900 N N . ASP A 1 126 ? 5.782 -7.757 -24.511 1.00 88.38 126 ASP A N 1
ATOM 901 C CA . ASP A 1 126 ? 4.889 -8.919 -24.442 1.00 88.38 126 ASP A CA 1
ATOM 902 C C . ASP A 1 126 ? 4.758 -9.452 -23.017 1.00 88.38 126 ASP A C 1
ATOM 904 O O . ASP A 1 126 ? 3.660 -9.835 -22.609 1.00 88.38 126 ASP A O 1
ATOM 908 N N . ALA A 1 127 ? 5.834 -9.394 -22.226 1.00 89.25 127 ALA A N 1
ATOM 909 C CA . ALA A 1 127 ? 5.779 -9.699 -20.804 1.00 89.25 127 ALA A CA 1
ATOM 910 C C . ALA A 1 127 ? 4.789 -8.775 -20.072 1.00 89.25 127 ALA A C 1
ATOM 912 O O . ALA A 1 127 ? 3.923 -9.272 -19.353 1.00 89.25 127 ALA A O 1
ATOM 913 N N . ALA A 1 128 ? 4.840 -7.458 -20.305 1.00 90.25 128 ALA A N 1
ATOM 914 C CA . ALA A 1 128 ? 3.952 -6.471 -19.684 1.00 90.25 128 ALA A CA 1
ATOM 915 C C . ALA A 1 128 ? 2.465 -6.699 -20.020 1.00 90.25 128 ALA A C 1
ATOM 917 O O . ALA A 1 128 ? 1.604 -6.547 -19.152 1.00 90.25 128 ALA A O 1
ATOM 918 N N . LYS A 1 129 ? 2.147 -7.152 -21.241 1.00 89.75 129 LYS A N 1
ATOM 919 C CA . LYS A 1 129 ? 0.769 -7.498 -21.645 1.00 89.75 129 LYS A CA 1
ATOM 920 C C . LYS A 1 129 ? 0.194 -8.688 -20.874 1.00 89.75 129 LYS A C 1
ATOM 922 O O . LYS A 1 129 ? -1.023 -8.771 -20.726 1.00 89.75 129 LYS A O 1
ATOM 927 N N . THR A 1 130 ? 1.036 -9.598 -20.378 1.00 89.19 130 THR A N 1
ATOM 928 C CA . THR A 1 130 ? 0.575 -10.740 -19.566 1.00 89.19 130 THR A CA 1
ATOM 929 C C . THR A 1 130 ? 0.201 -10.357 -18.138 1.00 89.19 130 THR A C 1
ATOM 931 O O . THR A 1 130 ? -0.467 -11.126 -17.443 1.00 89.19 130 THR A O 1
ATOM 934 N N . LEU A 1 131 ? 0.602 -9.164 -17.691 1.00 89.69 131 LEU A N 1
ATOM 935 C CA . LEU A 1 131 ? 0.251 -8.654 -16.376 1.00 89.69 131 LEU A CA 1
ATOM 936 C C . LEU A 1 131 ? -1.157 -8.058 -16.399 1.00 89.69 131 LEU A C 1
ATOM 938 O O . LEU A 1 131 ? -1.609 -7.460 -17.381 1.00 89.69 131 LEU A O 1
ATOM 942 N N . LYS A 1 132 ? -1.857 -8.201 -15.269 1.00 89.69 132 LYS A N 1
ATOM 943 C CA . LYS A 1 132 ? -3.228 -7.713 -15.119 1.00 89.69 132 LYS A CA 1
ATOM 944 C C . LYS A 1 132 ? -3.279 -6.197 -15.397 1.00 89.69 132 LYS A C 1
ATOM 946 O O . LYS A 1 132 ? -2.481 -5.459 -14.806 1.00 89.69 132 LYS A O 1
ATOM 951 N N . PRO A 1 133 ? -4.212 -5.720 -16.245 1.00 87.62 133 PRO A N 1
ATOM 952 C CA . PRO A 1 133 ? -4.437 -4.292 -16.452 1.00 87.62 133 PRO A CA 1
ATOM 953 C C . PRO A 1 133 ? -4.680 -3.574 -15.119 1.00 87.62 133 PRO A C 1
ATOM 955 O O . PRO A 1 133 ? -5.440 -4.069 -14.285 1.00 87.62 133 PRO A O 1
ATOM 958 N N . GLY A 1 134 ? -4.007 -2.441 -14.901 1.00 86.44 134 GLY A N 1
ATOM 959 C CA . GLY A 1 134 ? -4.109 -1.662 -13.660 1.00 86.44 134 GLY A CA 1
ATOM 960 C C . GLY A 1 134 ? -3.421 -2.273 -12.430 1.00 86.44 134 GLY A C 1
ATOM 961 O O . GLY A 1 134 ? -3.614 -1.772 -11.324 1.00 86.44 134 GLY A O 1
ATOM 962 N N . SER A 1 135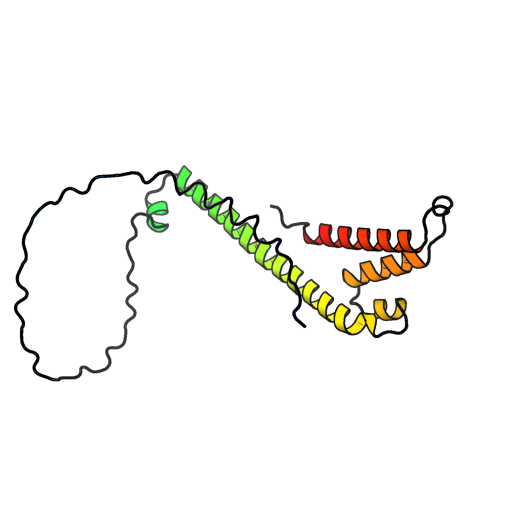 ? -2.639 -3.350 -12.581 1.00 92.31 135 SER A N 1
ATOM 963 C CA . SER A 1 135 ? -1.802 -3.867 -11.487 1.00 92.31 135 SER A CA 1
ATOM 964 C C . SER A 1 135 ? -0.556 -3.010 -11.269 1.00 92.31 135 SER A C 1
ATOM 966 O O . SER A 1 135 ? 0.000 -2.445 -12.211 1.00 92.31 135 SER A O 1
ATOM 968 N N . ALA A 1 136 ? -0.067 -2.982 -10.027 1.00 93.19 136 ALA A N 1
ATOM 969 C CA . ALA A 1 136 ? 1.168 -2.282 -9.677 1.00 93.19 136 ALA A CA 1
ATOM 970 C C . ALA A 1 136 ? 2.381 -2.803 -10.470 1.00 93.19 136 ALA A C 1
ATOM 972 O O . ALA A 1 136 ? 3.216 -2.031 -10.926 1.00 93.19 136 ALA A O 1
ATOM 973 N N . PHE A 1 137 ? 2.447 -4.116 -10.703 1.00 93.81 137 PHE A N 1
ATOM 974 C CA . PHE A 1 137 ? 3.522 -4.731 -11.485 1.00 93.81 137 PHE A CA 1
ATOM 975 C C . PHE A 1 137 ? 3.508 -4.287 -12.949 1.00 93.81 137 PHE A C 1
ATOM 977 O O . PHE A 1 137 ? 4.569 -4.127 -13.547 1.00 93.81 137 PHE A O 1
ATOM 984 N N . ARG A 1 138 ? 2.317 -4.086 -13.526 1.00 93.31 138 ARG A N 1
ATOM 985 C CA . ARG A 1 138 ? 2.181 -3.607 -14.901 1.00 93.31 138 ARG A CA 1
ATOM 986 C C . ARG A 1 138 ? 2.617 -2.151 -15.017 1.00 93.31 138 ARG A C 1
ATOM 988 O O . ARG A 1 138 ? 3.374 -1.845 -15.922 1.00 93.31 138 ARG A O 1
ATOM 995 N N . PHE A 1 139 ? 2.225 -1.313 -14.059 1.00 94.44 139 PHE A N 1
ATOM 996 C CA . PHE A 1 139 ? 2.665 0.080 -13.982 1.00 94.44 139 PHE A CA 1
ATOM 997 C C . PHE A 1 139 ? 4.197 0.210 -13.918 1.00 94.44 139 PHE A C 1
ATOM 999 O O . PHE A 1 139 ? 4.779 0.991 -14.665 1.00 94.44 139 PHE A O 1
ATOM 1006 N N . ILE A 1 140 ? 4.862 -0.599 -13.084 1.00 94.00 140 ILE A N 1
ATOM 1007 C CA . ILE A 1 140 ? 6.332 -0.619 -12.989 1.00 94.00 140 ILE A CA 1
ATOM 1008 C C . ILE A 1 140 ? 6.964 -1.087 -14.313 1.00 94.00 140 ILE A C 1
ATOM 1010 O O . ILE A 1 140 ? 7.943 -0.504 -14.776 1.00 94.00 140 ILE A O 1
ATOM 1014 N N . ALA A 1 141 ? 6.407 -2.130 -14.940 1.00 93.06 141 ALA A N 1
ATOM 1015 C CA . ALA A 1 141 ? 6.909 -2.648 -16.213 1.00 93.06 141 ALA A CA 1
ATOM 1016 C C . ALA A 1 141 ? 6.746 -1.639 -17.362 1.00 93.06 141 ALA A C 1
ATOM 1018 O O . ALA A 1 141 ? 7.687 -1.437 -18.123 1.00 93.06 141 ALA A O 1
ATOM 1019 N N . GLU A 1 142 ? 5.581 -0.998 -17.467 1.00 93.12 142 GLU A N 1
ATOM 1020 C CA . GLU A 1 142 ? 5.297 0.051 -18.453 1.00 93.12 142 GLU A CA 1
ATOM 1021 C C . GLU A 1 142 ? 6.210 1.261 -18.226 1.00 93.12 142 GLU A C 1
ATOM 1023 O O . GLU A 1 142 ? 6.849 1.702 -19.169 1.00 93.12 142 GLU A O 1
ATOM 1028 N N . THR A 1 143 ? 6.412 1.693 -16.976 1.00 92.94 143 THR A N 1
ATOM 1029 C CA . THR A 1 143 ? 7.336 2.797 -16.655 1.00 92.94 143 THR A CA 1
ATOM 1030 C C . THR A 1 143 ? 8.770 2.493 -17.096 1.00 92.94 143 THR A C 1
ATOM 1032 O O . THR A 1 143 ? 9.445 3.358 -17.647 1.00 92.94 143 THR A O 1
ATOM 1035 N N . GLY A 1 144 ? 9.248 1.259 -16.895 1.00 90.50 144 GLY A N 1
ATOM 1036 C CA . GLY A 1 144 ? 10.574 0.846 -17.359 1.00 90.50 144 GLY A CA 1
ATOM 1037 C C . GLY A 1 144 ? 10.702 0.799 -18.888 1.00 90.50 144 GLY A C 1
ATOM 1038 O O . GLY A 1 144 ? 11.761 1.133 -19.416 1.00 90.50 144 GLY A O 1
ATOM 1039 N N . ILE A 1 145 ? 9.638 0.404 -19.598 1.00 90.62 145 ILE A N 1
ATOM 1040 C CA . ILE A 1 145 ? 9.585 0.398 -21.071 1.00 90.62 145 ILE A CA 1
ATOM 1041 C C . ILE A 1 145 ? 9.538 1.835 -21.606 1.00 90.62 145 ILE A C 1
ATOM 1043 O O . ILE A 1 145 ? 10.338 2.195 -22.463 1.00 90.62 145 ILE A O 1
ATOM 1047 N N . ASP A 1 146 ? 8.683 2.683 -21.041 1.00 88.94 146 ASP A N 1
ATOM 1048 C CA . ASP A 1 146 ? 8.562 4.085 -21.437 1.00 88.94 146 ASP A CA 1
ATOM 1049 C C . ASP A 1 146 ? 9.867 4.844 -21.183 1.00 88.94 146 ASP A C 1
ATOM 1051 O O . ASP A 1 146 ? 10.309 5.614 -22.036 1.00 88.94 146 ASP A O 1
ATOM 1055 N N . ALA A 1 147 ? 10.530 4.577 -20.052 1.00 86.38 147 ALA A N 1
ATOM 1056 C CA . ALA A 1 147 ? 11.842 5.130 -19.749 1.00 86.38 147 ALA A CA 1
ATOM 1057 C C . ALA A 1 147 ? 12.910 4.644 -20.731 1.00 86.38 147 ALA A C 1
ATOM 1059 O O . ALA A 1 147 ? 13.777 5.423 -21.098 1.00 86.38 147 ALA A O 1
ATOM 1060 N N . ASN A 1 148 ? 12.855 3.384 -21.170 1.00 82.81 148 ASN A N 1
ATOM 1061 C CA . ASN A 1 148 ? 13.758 2.800 -22.163 1.00 82.81 148 ASN A CA 1
ATOM 1062 C C . ASN A 1 148 ? 13.607 3.455 -23.552 1.00 82.81 148 ASN A C 1
ATOM 1064 O O . ASN A 1 148 ? 14.623 3.604 -24.244 1.00 82.81 148 ASN A O 1
ATOM 1068 N N . ASP A 1 149 ? 12.384 3.855 -23.912 1.00 79.62 149 ASP A N 1
ATOM 1069 C CA . ASP A 1 149 ? 12.009 4.372 -25.234 1.00 79.62 149 ASP A CA 1
ATOM 1070 C C . ASP A 1 149 ? 12.104 5.911 -25.345 1.00 79.62 149 ASP A C 1
ATOM 1072 O O . ASP A 1 149 ? 12.510 6.412 -26.389 1.00 79.62 149 ASP A O 1
ATOM 1076 N N . HIS A 1 150 ? 11.823 6.675 -24.279 1.00 67.38 150 HIS A N 1
ATOM 1077 C CA . HIS A 1 150 ? 11.776 8.152 -24.299 1.00 67.38 150 HIS A CA 1
ATOM 1078 C C . HIS A 1 150 ? 13.048 8.839 -23.761 1.00 67.38 150 HIS A C 1
ATOM 1080 O O . HIS A 1 150 ? 12.976 9.776 -22.964 1.00 67.38 150 HIS A O 1
ATOM 1086 N N . HIS A 1 151 ? 14.230 8.428 -24.223 1.00 58.47 151 HIS A N 1
ATOM 1087 C CA . HIS A 1 151 ? 15.496 9.131 -23.942 1.00 58.47 151 HIS A CA 1
ATOM 1088 C C . HIS A 1 151 ? 15.646 10.427 -24.766 1.00 58.47 151 HIS A C 1
ATOM 1090 O O . HIS A 1 151 ? 16.677 10.649 -25.393 1.00 58.47 151 HIS A O 1
ATOM 1096 N N . GLU A 1 152 ? 14.618 11.277 -24.814 1.00 54.12 152 GLU A N 1
ATOM 1097 C CA . GLU A 1 152 ? 14.617 12.469 -25.668 1.00 54.12 152 GLU A CA 1
ATOM 1098 C C . GLU A 1 152 ? 14.243 13.730 -24.881 1.00 54.12 152 GLU A C 1
ATOM 1100 O O . GLU A 1 152 ? 13.079 14.033 -24.627 1.00 54.12 152 GLU A O 1
ATOM 1105 N N . GLY A 1 153 ? 15.269 14.488 -24.490 1.00 54.03 153 GLY A N 1
ATOM 1106 C CA . GLY A 1 153 ? 15.131 15.842 -23.956 1.00 54.03 153 GLY A CA 1
ATOM 1107 C C . GLY A 1 153 ? 16.481 16.411 -23.530 1.00 54.03 153 GLY A C 1
ATOM 1108 O O . GLY A 1 153 ? 17.228 15.739 -22.827 1.00 54.03 153 GLY A O 1
ATOM 1109 N N . ALA A 1 154 ? 16.786 17.649 -23.926 1.00 55.12 154 ALA A N 1
ATOM 1110 C CA . ALA A 1 154 ? 18.093 18.332 -23.858 1.00 55.12 154 ALA A CA 1
ATOM 1111 C C . ALA A 1 154 ? 18.768 18.479 -22.462 1.00 55.12 154 ALA A C 1
ATOM 1113 O O . ALA A 1 154 ? 19.746 19.204 -22.324 1.00 55.12 154 ALA A O 1
ATOM 1114 N N . LEU A 1 155 ? 18.269 17.800 -21.421 1.00 55.06 155 LEU A N 1
ATOM 1115 C CA . LEU A 1 155 ? 18.879 17.668 -20.087 1.00 55.06 155 LEU A CA 1
ATOM 1116 C C . LEU A 1 155 ? 19.275 16.215 -19.735 1.00 55.06 155 LEU A C 1
ATOM 1118 O O . LEU A 1 155 ? 19.856 15.976 -18.680 1.00 55.06 155 LEU A O 1
ATOM 1122 N N . THR A 1 156 ? 18.979 15.245 -20.608 1.00 53.53 156 THR A N 1
ATOM 1123 C CA . THR A 1 156 ? 19.337 13.816 -20.463 1.00 53.53 156 THR A CA 1
ATOM 1124 C C . THR A 1 156 ? 20.671 13.451 -21.121 1.00 53.53 156 THR A C 1
ATOM 1126 O O . THR A 1 156 ? 21.140 12.330 -20.966 1.00 53.53 156 THR A O 1
ATOM 1129 N N . GLU A 1 157 ? 21.346 14.405 -21.768 1.00 55.34 157 GLU A N 1
ATOM 1130 C CA . GLU A 1 157 ? 22.640 14.199 -22.444 1.00 55.34 157 GLU A CA 1
ATOM 1131 C C . GLU A 1 157 ? 23.787 13.829 -21.473 1.00 55.34 157 GLU A C 1
ATOM 1133 O O . GLU A 1 157 ? 24.845 13.362 -21.890 1.00 55.34 157 GLU A O 1
ATOM 1138 N N . HIS A 1 158 ? 23.572 13.981 -20.159 1.00 57.44 158 HIS A N 1
ATOM 1139 C CA . HIS A 1 158 ? 24.562 13.697 -19.112 1.00 57.44 158 HIS A CA 1
ATOM 1140 C C . HIS A 1 158 ? 24.259 12.471 -18.237 1.00 57.44 158 HIS A C 1
ATOM 1142 O O . HIS A 1 158 ? 25.075 12.137 -17.378 1.00 57.44 158 HIS A O 1
ATOM 1148 N N . ILE A 1 159 ? 23.115 11.801 -18.414 1.00 64.06 159 ILE A N 1
ATOM 1149 C CA . ILE A 1 159 ? 22.741 10.634 -17.602 1.00 64.06 159 ILE A CA 1
ATOM 1150 C C . ILE A 1 159 ? 22.665 9.413 -18.509 1.00 64.06 159 ILE A C 1
ATOM 1152 O O . ILE A 1 159 ? 21.906 9.382 -19.472 1.00 64.06 159 ILE A O 1
ATOM 1156 N N . ASP A 1 160 ? 23.457 8.393 -18.178 1.00 80.19 160 ASP A N 1
ATOM 1157 C CA . ASP A 1 160 ? 23.441 7.123 -18.895 1.00 80.19 160 ASP A CA 1
ATOM 1158 C C . ASP A 1 160 ? 22.043 6.486 -18.869 1.00 80.19 160 ASP A C 1
ATOM 1160 O O . ASP A 1 160 ? 21.345 6.482 -17.848 1.00 80.19 160 ASP A O 1
ATOM 1164 N N . ARG A 1 161 ? 21.674 5.883 -19.998 1.00 77.62 161 ARG A N 1
ATOM 1165 C CA . ARG A 1 161 ? 20.385 5.230 -20.230 1.00 77.62 161 ARG A CA 1
ATOM 1166 C C . ARG A 1 161 ? 20.002 4.245 -19.123 1.00 77.62 161 ARG A C 1
ATOM 1168 O O . ARG A 1 161 ? 18.850 4.165 -18.702 1.00 77.62 161 ARG A O 1
ATOM 1175 N N . ASN A 1 162 ? 20.976 3.477 -18.635 1.00 86.00 162 ASN A N 1
ATOM 1176 C CA . ASN A 1 162 ? 20.764 2.498 -17.576 1.00 86.00 162 ASN A CA 1
ATOM 1177 C C . ASN A 1 162 ? 20.419 3.179 -16.243 1.00 86.00 162 ASN A C 1
ATOM 1179 O O . ASN A 1 162 ? 19.522 2.731 -15.525 1.00 86.00 162 ASN A O 1
ATOM 1183 N N . SER A 1 163 ? 21.091 4.291 -15.938 1.00 88.31 163 SER A N 1
ATOM 1184 C CA . SER A 1 163 ? 20.829 5.081 -14.735 1.00 88.31 163 SER A CA 1
ATOM 1185 C C . SER A 1 163 ? 19.427 5.688 -14.763 1.00 88.31 163 SER A C 1
ATOM 1187 O O . SER A 1 163 ? 18.697 5.571 -13.777 1.00 88.31 163 SER A O 1
ATOM 1189 N N . TRP A 1 164 ? 19.011 6.234 -15.911 1.00 84.88 164 TRP A N 1
ATOM 1190 C CA . TRP A 1 164 ? 17.657 6.755 -16.103 1.00 84.88 164 TRP A CA 1
ATOM 1191 C C . TRP A 1 164 ? 16.586 5.679 -15.889 1.00 84.88 164 TRP A C 1
ATOM 1193 O O . TRP A 1 164 ? 15.681 5.853 -15.069 1.00 84.88 164 TRP A O 1
ATOM 1203 N N . VAL A 1 165 ? 16.724 4.526 -16.555 1.00 89.81 165 VAL A N 1
ATOM 1204 C CA . VAL A 1 165 ? 15.778 3.409 -16.4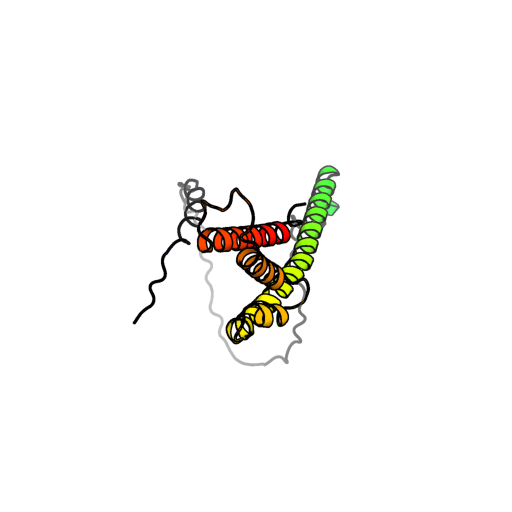10 1.00 89.81 165 VAL A CA 1
ATOM 1205 C C . VAL A 1 165 ? 15.733 2.924 -14.960 1.00 89.81 165 VAL A C 1
ATOM 1207 O O . VAL A 1 165 ? 14.649 2.787 -14.398 1.00 89.81 165 VAL A O 1
ATOM 1210 N N . THR A 1 166 ? 16.880 2.738 -14.309 1.00 92.19 166 THR A N 1
ATOM 1211 C CA . THR A 1 166 ? 16.930 2.288 -12.909 1.00 92.19 166 THR A CA 1
ATOM 1212 C C . THR A 1 166 ? 16.231 3.272 -11.968 1.00 92.19 166 THR A C 1
ATOM 1214 O O . THR A 1 166 ? 15.419 2.854 -11.144 1.00 92.19 166 THR A O 1
ATOM 1217 N N . MET A 1 167 ? 16.481 4.577 -12.117 1.00 92.25 167 MET A N 1
ATOM 1218 C CA . MET A 1 167 ? 15.859 5.611 -11.285 1.00 92.25 167 MET A CA 1
ATOM 1219 C C . MET A 1 167 ? 14.346 5.715 -11.532 1.00 92.25 167 MET A C 1
ATOM 1221 O O . MET A 1 167 ? 13.579 5.885 -10.585 1.00 92.25 167 MET A O 1
ATOM 1225 N N . SER A 1 168 ? 13.904 5.564 -12.786 1.00 90.88 168 SER A N 1
ATOM 1226 C CA . SER A 1 168 ? 12.477 5.552 -13.138 1.00 90.88 168 SER A CA 1
ATOM 1227 C C . SER A 1 168 ? 11.741 4.358 -12.520 1.00 90.88 168 SER A C 1
ATOM 1229 O O . SER A 1 168 ? 10.685 4.528 -11.910 1.00 90.88 168 SER A O 1
ATOM 1231 N N . VAL A 1 169 ? 12.338 3.162 -12.583 1.00 94.50 169 VAL A N 1
ATOM 1232 C CA . VAL A 1 169 ? 11.788 1.948 -11.973 1.00 94.50 169 VAL A CA 1
ATOM 1233 C C . VAL A 1 169 ? 11.751 2.100 -10.458 1.00 94.50 169 VAL A C 1
ATOM 1235 O O . VAL A 1 169 ? 10.728 1.802 -9.846 1.00 94.50 169 VAL A O 1
ATOM 1238 N N . GLN A 1 170 ? 12.817 2.612 -9.844 1.00 95.69 170 GLN A N 1
ATOM 1239 C CA . GLN A 1 170 ? 12.853 2.834 -8.404 1.00 95.69 170 GLN A CA 1
ATOM 1240 C C . GLN A 1 170 ? 11.747 3.797 -7.947 1.00 95.69 170 GLN A C 1
ATOM 1242 O O . GLN A 1 170 ? 10.982 3.444 -7.051 1.00 95.69 170 GLN A O 1
ATOM 1247 N N . ARG A 1 171 ? 11.582 4.945 -8.617 1.00 94.81 171 ARG A N 1
ATOM 1248 C CA . ARG A 1 171 ? 10.488 5.884 -8.324 1.00 94.81 171 ARG A CA 1
ATOM 1249 C C . ARG A 1 171 ? 9.118 5.226 -8.494 1.00 94.81 171 ARG A C 1
ATOM 1251 O O . ARG A 1 171 ? 8.266 5.371 -7.628 1.00 94.81 171 ARG A O 1
ATOM 1258 N N . SER A 1 172 ? 8.918 4.433 -9.547 1.00 95.56 172 SER A N 1
ATOM 1259 C CA . SER A 1 172 ? 7.644 3.727 -9.746 1.00 95.56 172 SER A CA 1
ATOM 1260 C C . SER A 1 172 ? 7.330 2.729 -8.620 1.00 95.56 172 SER A C 1
ATOM 1262 O O . SER A 1 172 ? 6.169 2.547 -8.254 1.00 95.56 172 SER A O 1
ATOM 1264 N N . VAL A 1 173 ? 8.353 2.098 -8.031 1.00 95.88 173 VAL A N 1
ATOM 1265 C CA . VAL A 1 173 ? 8.203 1.213 -6.866 1.00 95.88 173 VAL A CA 1
ATOM 1266 C C . VAL A 1 173 ? 7.876 2.018 -5.608 1.00 95.88 173 VAL A C 1
ATOM 1268 O O . VAL A 1 173 ? 7.005 1.607 -4.842 1.00 95.88 173 VAL A O 1
ATOM 1271 N N . GLU A 1 174 ? 8.537 3.156 -5.406 1.00 96.62 174 GLU A N 1
ATOM 1272 C CA . GLU A 1 174 ? 8.273 4.078 -4.295 1.00 96.62 174 GLU A CA 1
ATOM 1273 C C . GLU A 1 174 ? 6.838 4.631 -4.359 1.00 96.62 174 GLU A C 1
ATOM 1275 O O . GLU A 1 174 ? 6.129 4.604 -3.354 1.00 96.62 174 GLU A O 1
ATOM 1280 N N . ASP A 1 175 ? 6.355 5.010 -5.546 1.00 95.69 175 ASP A N 1
ATOM 1281 C CA . ASP A 1 175 ? 4.977 5.465 -5.767 1.00 95.69 175 ASP A CA 1
ATOM 1282 C C . ASP A 1 175 ? 3.959 4.368 -5.420 1.00 95.69 175 ASP A C 1
ATOM 1284 O O . ASP A 1 175 ? 2.963 4.607 -4.732 1.00 95.69 175 ASP A O 1
ATOM 1288 N N . VAL A 1 176 ? 4.215 3.129 -5.853 1.00 94.38 176 VAL A N 1
ATOM 1289 C CA . VAL A 1 176 ? 3.388 1.970 -5.481 1.00 94.38 176 VAL A CA 1
ATOM 1290 C C . VAL A 1 176 ? 3.410 1.753 -3.969 1.00 94.38 176 VAL A C 1
ATOM 1292 O O . VAL A 1 176 ? 2.363 1.490 -3.377 1.00 94.38 176 VAL A O 1
ATOM 1295 N N . GLN A 1 177 ? 4.576 1.861 -3.332 1.00 93.38 177 GLN A N 1
ATOM 1296 C CA . GLN A 1 177 ? 4.717 1.681 -1.892 1.00 93.38 177 GLN A CA 1
ATOM 1297 C C . GLN A 1 177 ? 3.954 2.758 -1.114 1.00 93.38 177 GLN A C 1
ATOM 1299 O O . GLN A 1 177 ? 3.257 2.411 -0.160 1.00 93.38 177 GLN A O 1
ATOM 1304 N N . SER A 1 178 ? 4.028 4.021 -1.545 1.00 93.88 178 SER A N 1
ATOM 1305 C CA . SER A 1 178 ? 3.247 5.124 -0.975 1.00 93.88 178 SER A CA 1
ATOM 1306 C C . SER A 1 178 ? 1.758 4.796 -1.025 1.00 93.88 178 SER A C 1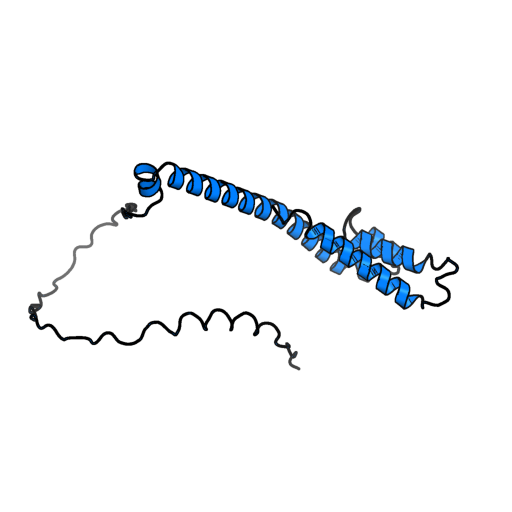
ATOM 1308 O O . SER A 1 178 ? 1.100 4.741 0.008 1.00 93.88 178 SER A O 1
ATOM 1310 N N . ARG A 1 179 ? 1.251 4.419 -2.204 1.00 91.19 179 ARG A N 1
ATOM 1311 C CA . ARG A 1 179 ? -0.168 4.088 -2.408 1.00 91.19 179 ARG A CA 1
ATOM 1312 C C . ARG A 1 179 ? -0.670 2.905 -1.586 1.00 91.19 179 ARG A C 1
ATOM 1314 O O . ARG A 1 179 ? -1.868 2.800 -1.337 1.00 91.19 179 ARG A O 1
ATOM 1321 N N . LEU A 1 180 ? 0.216 1.995 -1.183 1.00 90.75 180 LEU A N 1
ATOM 1322 C CA . LEU A 1 180 ? -0.140 0.879 -0.303 1.00 90.75 180 LEU A CA 1
ATOM 1323 C C . LEU A 1 180 ? -0.211 1.276 1.165 1.00 90.75 180 LEU A C 1
ATOM 1325 O O . LEU A 1 180 ? -0.994 0.690 1.915 1.00 90.75 180 LEU A O 1
ATOM 1329 N N . GLN A 1 181 ? 0.606 2.246 1.565 1.00 89.81 181 GLN A N 1
ATOM 1330 C CA . GLN A 1 181 ? 0.592 2.804 2.911 1.00 89.81 181 GLN A CA 1
ATOM 1331 C C . GLN A 1 181 ? -0.527 3.839 3.089 1.00 89.81 181 GLN A C 1
ATOM 1333 O O . GLN A 1 181 ? -1.004 4.042 4.207 1.00 89.81 181 GLN A O 1
ATOM 1338 N N . ASP A 1 182 ? -1.001 4.426 1.989 1.00 88.50 182 ASP A N 1
ATOM 1339 C CA . ASP A 1 182 ? -2.139 5.337 1.982 1.00 88.50 182 ASP A CA 1
ATOM 1340 C C . ASP A 1 182 ? -3.390 4.668 2.578 1.00 88.50 182 ASP A C 1
ATOM 1342 O O . ASP A 1 182 ? -3.807 3.569 2.193 1.00 88.50 182 ASP A O 1
ATOM 1346 N N . GLY A 1 183 ? -4.016 5.342 3.544 1.00 79.38 183 GLY A N 1
ATOM 1347 C CA . GLY A 1 183 ? -5.220 4.860 4.228 1.00 79.38 183 GLY A CA 1
ATOM 1348 C C . GLY A 1 183 ? -4.975 3.852 5.358 1.00 79.38 183 GLY A C 1
ATOM 1349 O O . GLY A 1 183 ? -5.930 3.222 5.804 1.00 79.38 183 GLY A O 1
ATOM 1350 N N . LEU A 1 184 ? -3.727 3.669 5.817 1.00 81.50 184 LEU A N 1
ATOM 1351 C CA . LEU A 1 184 ? -3.424 2.931 7.057 1.00 81.50 184 LEU A CA 1
ATOM 1352 C C . LEU A 1 184 ? -3.603 3.775 8.329 1.00 81.50 184 LEU A C 1
ATOM 1354 O O . LEU A 1 184 ? -3.816 3.211 9.400 1.00 81.50 184 LEU A O 1
ATOM 1358 N N . ALA A 1 185 ? -3.498 5.099 8.220 1.00 73.25 185 ALA A N 1
ATOM 1359 C CA . ALA A 1 185 ? -3.642 6.020 9.343 1.00 73.25 185 ALA A CA 1
ATOM 1360 C C . ALA A 1 185 ? -5.089 6.524 9.463 1.00 73.25 185 ALA A C 1
ATOM 1362 O O . ALA A 1 185 ? -5.714 6.861 8.455 1.00 73.25 185 ALA A O 1
ATOM 1363 N N . PHE A 1 186 ? -5.586 6.570 10.699 1.00 63.03 186 PHE A N 1
ATOM 1364 C CA . PHE A 1 186 ? -6.893 7.074 11.123 1.00 63.03 186 PHE A CA 1
ATOM 1365 C C . PHE A 1 186 ? -6.725 7.993 12.331 1.00 63.03 186 PHE A C 1
ATOM 1367 O O . PHE A 1 186 ? -5.783 7.749 13.121 1.00 63.03 186 PHE A O 1
#